Protein AF-S6C4S5-F1 (afdb_monomer_lite)

InterPro domains:
  IPR036280 Multiheme cytochrome superfamily [SSF48695] (4-284)

Foldseek 3Di:
DPPDPDDDPVPRDDDDWLVNVCVPVVQQSVQQCCLQQDADPLCPDPRSPPGLLCLVVVLCPDWLLVFPPPVVVSVLSVVQRCSNTHPQQQQHPPRSDQLSSQAQVSNDSNQDDDLHHPSVVCCPDPLVVCCVVCVVVFDSNDDLLCCVPNRVRPHDHPQNQQQDFPSDGGSNRCQLDQCSSPRDPVSLVCCVPVSNVNSLVRNLVSVVVNDPSVVSVVVVVVVSVVSVVVNVVVVVLVVVQQVCVVVLNAVCSPPFADAGGPPDGDDRPDPSQVVDDGGVVPPPSD

Radius of gyration: 22.04 Å; chains: 1; bounding box: 67×36×60 Å

Organism: NCBI:txid244365

Sequence (286 aa):
RVGKQKIRHDQDLRMPDRTACGTCHVEQFAQAESEKEQTWPQDQWPKGHPSHAVDWKANVENAIWAGMAEREIAQGCDMCHYQQNKCDGCHTRHSFSAAEARQPEACATCHNGVDHNEFENYLLSKHGTVYQTHKNQWNFEAPLKDALTKGGYTAPTCQLCHFEYEGEFSHNLVRKVRWGFNPTPAIADNLDHPWFEERKEAWVGTCNQCHSPRFARTYLETADKGILSGLKVEQEAKQVVQALYDDGLLVGQQSNRPTPPAPAEDAPGGFFQLFWAKGNNPSRVE

Structure (mmCIF, N/CA/C/O backbone):
data_AF-S6C4S5-F1
#
_entry.id   AF-S6C4S5-F1
#
loop_
_atom_site.group_PDB
_atom_site.id
_atom_site.type_symbol
_atom_site.label_atom_id
_atom_site.label_alt_id
_atom_site.label_comp_id
_atom_site.label_asym_id
_atom_site.label_entity_id
_atom_site.label_seq_id
_atom_site.pdbx_PDB_ins_code
_atom_site.Cartn_x
_atom_site.Cartn_y
_atom_site.Cartn_z
_atom_site.occupancy
_atom_site.B_iso_or_equiv
_atom_site.auth_seq_id
_atom_site.auth_comp_id
_atom_site.auth_asym_id
_atom_site.auth_atom_id
_atom_site.pdbx_PDB_model_num
ATOM 1 N N . ARG A 1 1 ? -33.593 3.404 -5.661 1.00 56.12 1 ARG A N 1
ATOM 2 C CA . ARG A 1 1 ? -33.913 4.402 -4.602 1.00 56.12 1 ARG A CA 1
ATOM 3 C C . ARG A 1 1 ? -34.206 3.634 -3.320 1.00 56.12 1 ARG A C 1
ATOM 5 O O . ARG A 1 1 ? -35.026 2.725 -3.384 1.00 56.12 1 ARG A O 1
ATOM 12 N N . VAL A 1 2 ? -33.508 3.935 -2.222 1.00 54.66 2 VAL A N 1
ATOM 13 C CA . VAL A 1 2 ? -33.708 3.267 -0.920 1.00 54.66 2 VAL A CA 1
ATOM 14 C C . VAL A 1 2 ? -35.169 3.459 -0.483 1.00 54.66 2 VAL A C 1
ATOM 16 O O . VAL A 1 2 ? -35.690 4.564 -0.611 1.00 54.66 2 VAL A O 1
ATOM 19 N N . GLY A 1 3 ? -35.852 2.385 -0.069 1.00 65.88 3 GLY A N 1
ATOM 20 C CA . GLY A 1 3 ? -37.250 2.429 0.399 1.00 65.88 3 GLY A CA 1
ATOM 21 C C . GLY A 1 3 ? -38.356 2.175 -0.644 1.00 65.88 3 GLY A C 1
ATOM 22 O O . GLY A 1 3 ? -39.533 2.302 -0.312 1.00 65.88 3 GLY A O 1
ATOM 23 N N . LYS A 1 4 ? -38.038 1.803 -1.896 1.00 74.25 4 LYS A N 1
ATOM 24 C CA . LYS A 1 4 ? -39.065 1.377 -2.875 1.00 74.25 4 LYS A CA 1
ATOM 25 C C . LYS A 1 4 ? -39.667 0.011 -2.491 1.00 74.25 4 LYS A C 1
ATOM 27 O O . LYS A 1 4 ? -38.934 -0.953 -2.324 1.00 74.25 4 LYS A O 1
ATOM 32 N N . GLN A 1 5 ? -41.000 -0.080 -2.459 1.00 76.44 5 GLN A N 1
ATOM 33 C CA . GLN A 1 5 ? -41.762 -1.319 -2.190 1.00 76.44 5 GLN A CA 1
ATOM 34 C C . GLN A 1 5 ? -41.935 -2.229 -3.425 1.00 76.44 5 GLN A C 1
ATOM 36 O O . GLN A 1 5 ? -42.352 -3.377 -3.307 1.00 76.44 5 GLN A O 1
ATOM 41 N N . LYS A 1 6 ? -41.646 -1.715 -4.627 1.00 86.31 6 LYS A N 1
ATOM 42 C CA . LYS A 1 6 ? -41.637 -2.459 -5.895 1.00 86.31 6 LYS A CA 1
ATOM 43 C C . LYS A 1 6 ? -40.470 -1.963 -6.744 1.00 86.31 6 LYS A C 1
ATOM 45 O O . LYS A 1 6 ? -40.239 -0.752 -6.804 1.00 86.31 6 LYS A O 1
ATOM 50 N N . ILE A 1 7 ? -39.762 -2.880 -7.397 1.00 88.06 7 ILE A N 1
ATOM 51 C CA . ILE A 1 7 ? -38.676 -2.566 -8.332 1.00 88.06 7 ILE A CA 1
ATOM 52 C C . ILE A 1 7 ? -38.913 -3.256 -9.672 1.00 88.06 7 ILE A C 1
ATOM 54 O O . ILE A 1 7 ? -39.496 -4.339 -9.730 1.00 88.06 7 ILE A O 1
ATOM 58 N N . ARG A 1 8 ? -38.441 -2.631 -10.746 1.00 90.81 8 ARG A N 1
ATOM 59 C CA . ARG A 1 8 ? -38.287 -3.253 -12.057 1.00 90.81 8 ARG A CA 1
ATOM 60 C C . ARG A 1 8 ? -36.901 -3.866 -12.150 1.00 90.81 8 ARG A C 1
ATOM 62 O O . ARG A 1 8 ? -35.920 -3.140 -12.245 1.00 90.81 8 ARG A O 1
ATOM 69 N N . HIS A 1 9 ? -36.808 -5.188 -12.096 1.00 91.31 9 HIS A N 1
ATOM 70 C CA . HIS A 1 9 ? -35.519 -5.886 -12.052 1.00 91.31 9 HIS A CA 1
ATOM 71 C C . HIS A 1 9 ? -34.627 -5.584 -13.274 1.00 91.31 9 HIS A C 1
ATOM 73 O O . HIS A 1 9 ? -33.408 -5.549 -13.159 1.00 91.31 9 HIS A O 1
ATOM 79 N N . ASP A 1 10 ? -35.234 -5.322 -14.431 1.00 92.50 10 ASP A N 1
ATOM 80 C CA . ASP A 1 10 ? -34.570 -4.973 -15.690 1.00 92.50 10 ASP A CA 1
ATOM 81 C C . ASP A 1 10 ? -34.066 -3.518 -15.756 1.00 92.50 10 ASP A C 1
ATOM 83 O O . ASP A 1 10 ? -33.350 -3.171 -16.690 1.00 92.50 10 ASP A O 1
ATOM 87 N N . GLN A 1 11 ? -34.442 -2.656 -14.800 1.00 91.56 11 GLN A N 1
ATOM 88 C CA . GLN A 1 11 ? -34.152 -1.212 -14.851 1.00 91.56 11 GLN A CA 1
ATOM 89 C C . GLN A 1 11 ? -33.588 -0.625 -13.554 1.00 91.56 11 GLN A C 1
ATOM 91 O O . GLN A 1 11 ? -32.771 0.287 -13.591 1.00 91.56 11 GLN A O 1
ATOM 96 N N . ASP A 1 12 ? -34.071 -1.084 -12.400 1.00 89.69 12 ASP A N 1
ATOM 97 C CA . ASP A 1 12 ? -33.791 -0.477 -11.095 1.00 89.69 12 ASP A CA 1
ATOM 98 C C . ASP A 1 12 ? -32.574 -1.106 -10.387 1.00 89.69 12 ASP A C 1
ATOM 100 O O . ASP A 1 12 ? -32.119 -0.560 -9.374 1.00 89.69 12 ASP A O 1
ATOM 104 N N . LEU A 1 13 ? -32.070 -2.255 -10.860 1.00 90.94 13 LEU A N 1
ATOM 105 C CA . LEU A 1 13 ? -30.909 -2.913 -10.259 1.00 90.94 13 LEU A CA 1
ATOM 106 C C . LEU A 1 13 ? -29.616 -2.153 -10.541 1.00 90.94 13 LEU A C 1
ATOM 108 O O . LEU A 1 13 ? -29.392 -1.633 -11.629 1.00 90.94 13 LEU A O 1
ATOM 112 N N . ARG A 1 14 ? -28.742 -2.133 -9.536 1.00 92.75 14 ARG A N 1
ATOM 113 C CA . ARG A 1 14 ? -27.409 -1.536 -9.604 1.00 92.75 14 ARG A CA 1
ATOM 114 C C . ARG A 1 14 ? -26.457 -2.282 -8.683 1.00 92.75 14 ARG A C 1
ATOM 116 O O . ARG A 1 14 ? -26.891 -2.785 -7.645 1.00 92.75 14 ARG A O 1
ATOM 123 N N . MET A 1 15 ? -25.174 -2.274 -9.022 1.00 95.81 15 MET A N 1
ATOM 124 C CA . MET A 1 15 ? -24.125 -2.629 -8.071 1.00 95.81 15 MET A CA 1
ATOM 125 C C . MET A 1 15 ? -23.900 -1.444 -7.122 1.00 95.81 15 MET A C 1
ATOM 127 O O . MET A 1 15 ? -23.770 -0.318 -7.606 1.00 95.81 15 MET A O 1
ATOM 131 N N . PRO A 1 16 ? -23.923 -1.641 -5.792 1.00 95.38 16 PRO A N 1
ATOM 132 C CA . PRO A 1 16 ? -23.611 -0.571 -4.852 1.00 95.38 16 PRO A CA 1
ATOM 133 C C . PRO A 1 16 ? -22.148 -0.140 -5.000 1.00 95.38 16 PRO A C 1
ATOM 135 O O . PRO A 1 16 ? -21.239 -0.926 -4.743 1.00 95.38 16 PRO A O 1
ATOM 138 N N . ASP A 1 17 ? -21.937 1.106 -5.410 1.00 95.44 17 ASP A N 1
ATOM 139 C CA . ASP A 1 17 ? -20.630 1.756 -5.379 1.00 95.44 17 ASP A CA 1
ATOM 140 C C . ASP A 1 17 ? -20.347 2.355 -3.990 1.00 95.44 17 ASP A C 1
ATOM 142 O O . ASP A 1 17 ? -21.176 2.331 -3.071 1.00 95.44 17 ASP A O 1
ATOM 146 N N . ARG A 1 18 ? -19.153 2.924 -3.831 1.00 94.19 18 ARG A N 1
ATOM 147 C CA . ARG A 1 18 ? -18.723 3.556 -2.581 1.00 94.19 18 ARG A CA 1
ATOM 148 C C . ARG A 1 18 ? -19.649 4.702 -2.140 1.00 94.19 18 ARG A C 1
ATOM 150 O O . ARG A 1 18 ? -19.911 4.862 -0.947 1.00 94.19 18 ARG A O 1
ATOM 157 N N . THR A 1 19 ? -20.195 5.469 -3.085 1.00 94.44 19 THR A N 1
ATOM 158 C CA . THR A 1 19 ? -21.135 6.572 -2.815 1.00 94.44 19 THR A CA 1
ATOM 159 C C . THR A 1 19 ? -22.490 6.064 -2.316 1.00 94.44 19 THR A C 1
ATOM 161 O O . THR A 1 19 ? -23.099 6.670 -1.428 1.00 94.44 19 THR A O 1
ATOM 164 N N . ALA A 1 20 ? -22.965 4.924 -2.822 1.00 96.06 20 ALA A N 1
ATOM 165 C CA . ALA A 1 20 ? -24.175 4.277 -2.333 1.00 96.06 20 ALA A CA 1
ATOM 166 C C . ALA A 1 20 ? -24.037 3.886 -0.854 1.00 96.06 20 ALA A C 1
ATOM 168 O O . ALA A 1 20 ? -24.964 4.130 -0.081 1.00 96.06 20 ALA A O 1
ATOM 169 N N . CYS A 1 21 ? -22.877 3.361 -0.444 1.00 96.62 21 CYS A N 1
ATOM 170 C CA . CYS A 1 21 ? -22.563 3.091 0.963 1.00 96.62 21 CYS A CA 1
ATOM 171 C C . CYS A 1 21 ? -22.485 4.390 1.787 1.00 96.62 21 CYS A C 1
ATOM 173 O O . CYS A 1 21 ? -23.083 4.495 2.862 1.00 96.62 21 CYS A O 1
ATOM 175 N N . GLY A 1 22 ? -21.808 5.410 1.247 1.00 96.81 22 GLY A N 1
ATOM 176 C CA . GLY A 1 22 ? -21.630 6.724 1.874 1.00 96.81 22 GLY A CA 1
ATOM 177 C C . GLY A 1 22 ? -22.919 7.522 2.089 1.00 96.81 22 GLY A C 1
ATOM 178 O O . GLY A 1 22 ? -22.911 8.494 2.834 1.00 96.81 22 GLY A O 1
ATOM 179 N N . THR A 1 23 ? -24.049 7.095 1.512 1.00 96.38 23 THR A N 1
ATOM 180 C CA . THR A 1 23 ? -25.368 7.690 1.797 1.00 96.38 23 THR A CA 1
ATOM 181 C C . THR A 1 23 ? -25.797 7.469 3.255 1.00 96.38 23 THR A C 1
ATOM 183 O O . THR A 1 23 ? -26.531 8.285 3.809 1.00 96.38 23 THR A O 1
ATOM 186 N N . CYS A 1 24 ? -25.342 6.380 3.885 1.00 97.56 24 CYS A N 1
ATOM 187 C CA . CYS A 1 24 ? -25.604 6.083 5.297 1.00 97.56 24 CYS A CA 1
ATOM 188 C C . CYS A 1 24 ? -24.325 6.144 6.141 1.00 97.56 24 CYS A C 1
ATOM 190 O O . CYS A 1 24 ? -24.336 6.701 7.235 1.00 97.56 24 CYS A O 1
ATOM 192 N N . HIS A 1 25 ? -23.212 5.621 5.625 1.00 97.94 25 HIS A N 1
ATOM 193 C CA . HIS A 1 25 ? -21.920 5.573 6.317 1.00 97.94 25 HIS A CA 1
ATOM 194 C C . HIS A 1 25 ? -21.067 6.805 5.990 1.00 97.94 25 HIS A C 1
ATOM 196 O O . HIS A 1 25 ? -19.958 6.689 5.468 1.00 97.94 25 HIS A O 1
ATOM 202 N N . VAL A 1 26 ? -21.619 7.997 6.247 1.00 98.25 26 VAL A N 1
ATOM 203 C CA . VAL A 1 26 ? -21.020 9.287 5.852 1.00 98.25 26 VAL A CA 1
ATOM 204 C C . VAL A 1 26 ? -19.635 9.474 6.470 1.00 98.25 26 VAL A C 1
ATOM 206 O O . VAL A 1 26 ? -18.709 9.898 5.786 1.00 98.25 26 VAL A O 1
ATOM 209 N N . GLU A 1 27 ? -19.483 9.123 7.747 1.00 98.44 27 GLU A N 1
ATOM 210 C CA . GLU A 1 27 ? -18.220 9.259 8.472 1.00 98.44 27 GLU A CA 1
ATOM 211 C C . GLU A 1 27 ? -17.123 8.376 7.863 1.00 98.44 27 GLU A C 1
ATOM 213 O O . GLU A 1 27 ? -16.069 8.880 7.484 1.00 98.44 27 GLU A O 1
ATOM 218 N N . GLN A 1 28 ? -17.378 7.074 7.705 1.00 98.56 28 GLN A N 1
ATOM 219 C CA . GLN A 1 28 ? -16.402 6.130 7.149 1.00 98.56 28 GLN A CA 1
ATOM 220 C C . GLN A 1 28 ? -16.072 6.466 5.691 1.00 98.56 28 GLN A C 1
ATOM 222 O O . GLN A 1 28 ? -14.914 6.393 5.279 1.00 98.56 28 GLN A O 1
ATOM 227 N N . PHE A 1 29 ? -17.077 6.890 4.919 1.00 98.50 29 PHE A N 1
ATOM 228 C CA . PHE A 1 29 ? -16.879 7.355 3.552 1.00 98.50 29 PHE A CA 1
ATOM 229 C C . PHE A 1 29 ? -15.947 8.572 3.504 1.00 98.50 29 PHE A C 1
ATOM 231 O O . PHE A 1 29 ? -14.969 8.536 2.759 1.00 98.50 29 PHE A O 1
ATOM 238 N N . ALA A 1 30 ? -16.201 9.598 4.324 1.00 98.56 30 ALA A N 1
ATOM 239 C CA . ALA A 1 30 ? -15.381 10.807 4.388 1.00 98.56 30 ALA A CA 1
ATOM 240 C C . ALA A 1 30 ? -13.952 10.524 4.878 1.00 98.56 30 ALA A C 1
ATOM 242 O O . ALA A 1 30 ? -12.998 11.053 4.312 1.00 98.56 30 ALA A O 1
ATOM 243 N N . GLN A 1 31 ? -13.792 9.651 5.879 1.00 98.62 31 GLN A N 1
ATOM 244 C CA . GLN A 1 31 ? -12.482 9.209 6.361 1.00 98.62 31 GLN A CA 1
ATOM 245 C C . GLN A 1 31 ? -11.664 8.587 5.227 1.00 98.62 31 GLN A C 1
ATOM 247 O O . GLN A 1 31 ? -10.564 9.057 4.956 1.00 98.62 31 GLN A O 1
ATOM 252 N N . ALA A 1 32 ? -12.202 7.602 4.507 1.00 98.31 32 ALA A N 1
ATOM 253 C CA . ALA A 1 32 ? -11.466 7.004 3.396 1.00 98.31 32 ALA A CA 1
ATOM 254 C C . ALA A 1 32 ? -11.272 7.984 2.221 1.00 98.31 32 ALA A C 1
ATOM 256 O O . ALA A 1 32 ? -10.247 7.948 1.559 1.00 98.31 32 ALA A O 1
ATOM 257 N N . GLU A 1 33 ? -12.205 8.906 1.944 1.00 98.38 33 GLU A N 1
ATOM 258 C CA . GLU A 1 33 ? -12.010 9.906 0.876 1.00 98.38 33 GLU A CA 1
ATOM 259 C C . GLU A 1 33 ? -10.889 10.893 1.212 1.00 98.38 33 GLU A C 1
ATOM 261 O O . GLU A 1 33 ? -10.216 11.376 0.305 1.00 98.38 33 GLU A O 1
ATOM 266 N N . SER A 1 34 ? -10.645 11.152 2.501 1.00 98.62 34 SER A N 1
ATOM 267 C CA . SER A 1 34 ? -9.573 12.048 2.939 1.00 98.62 34 SER A CA 1
ATOM 268 C C . SER A 1 34 ? -8.169 11.545 2.586 1.00 98.62 34 SER A C 1
ATOM 270 O O . SER A 1 34 ? -7.231 12.338 2.586 1.00 98.62 34 SER A O 1
ATOM 272 N N . GLU A 1 35 ? -8.000 10.268 2.217 1.00 98.75 35 GLU A N 1
ATOM 273 C CA . GLU A 1 35 ? -6.717 9.771 1.704 1.00 98.75 35 GLU A CA 1
ATOM 274 C C . GLU A 1 35 ? -6.298 10.483 0.405 1.00 98.75 35 GLU A C 1
ATOM 276 O O . GLU A 1 35 ? -5.105 10.648 0.157 1.00 98.75 35 GLU A O 1
ATOM 281 N N . LYS A 1 36 ? -7.257 11.003 -0.381 1.00 98.44 36 LYS A N 1
ATOM 282 C CA . LYS A 1 36 ? -6.990 11.804 -1.593 1.00 98.44 36 LYS A CA 1
ATOM 283 C C . LYS A 1 36 ? -6.229 13.095 -1.307 1.00 98.44 36 LYS A C 1
ATOM 285 O O . LYS A 1 36 ? -5.597 13.644 -2.207 1.00 98.44 36 LYS A O 1
ATOM 290 N N . GLU A 1 37 ? -6.279 13.578 -0.069 1.00 98.19 37 GLU A N 1
ATOM 291 C CA . GLU A 1 37 ? -5.568 14.781 0.355 1.00 98.19 37 GLU A CA 1
ATOM 292 C C . GLU A 1 37 ? -4.116 14.511 0.752 1.00 98.19 37 GLU A C 1
ATOM 294 O O . GLU A 1 37 ? -3.381 15.459 1.018 1.00 98.19 37 GLU A O 1
ATOM 299 N N . GLN A 1 38 ? -3.665 13.251 0.753 1.00 96.62 38 GLN A N 1
ATOM 300 C CA . GLN A 1 38 ? -2.266 12.953 1.019 1.00 96.62 38 GLN A CA 1
ATOM 301 C C . GLN A 1 38 ? -1.348 13.591 -0.027 1.00 96.62 38 GLN A C 1
ATOM 303 O O . GLN A 1 38 ? -1.530 13.427 -1.234 1.00 96.62 38 GLN A O 1
ATOM 308 N N . THR A 1 39 ? -0.308 14.257 0.457 1.00 97.44 39 THR A N 1
ATOM 309 C CA . THR A 1 39 ? 0.786 14.791 -0.349 1.00 97.44 39 THR A CA 1
ATOM 310 C C . THR A 1 39 ? 2.120 14.318 0.204 1.00 97.44 39 THR A C 1
ATOM 312 O O . THR A 1 39 ? 2.255 14.056 1.403 1.00 97.44 39 THR A O 1
ATOM 315 N N . TRP A 1 40 ? 3.104 14.239 -0.684 1.00 97.62 40 TRP A N 1
ATOM 316 C CA . TRP A 1 40 ? 4.480 13.906 -0.355 1.00 97.62 40 TRP A CA 1
ATOM 317 C C . TRP A 1 40 ? 5.345 15.164 -0.473 1.00 97.62 40 TRP A C 1
ATOM 319 O O . TRP A 1 40 ? 5.152 15.932 -1.413 1.00 97.62 40 TRP A O 1
ATOM 329 N N . PRO A 1 41 ? 6.260 15.425 0.474 1.00 96.94 41 PRO A N 1
ATOM 330 C CA . PRO A 1 41 ? 6.944 16.715 0.565 1.00 96.94 41 PRO A CA 1
ATOM 331 C C . PRO A 1 41 ? 7.919 17.005 -0.591 1.00 96.94 41 PRO A C 1
ATOM 333 O O . PRO A 1 41 ? 8.263 18.165 -0.801 1.00 96.94 41 PRO A O 1
ATOM 336 N N . GLN A 1 42 ? 8.339 15.990 -1.353 1.00 96.44 42 GLN A N 1
ATOM 337 C CA . GLN A 1 42 ? 9.139 16.133 -2.576 1.00 96.44 42 GLN A CA 1
ATOM 338 C C . GLN A 1 42 ? 8.447 15.480 -3.786 1.00 96.44 42 GLN A C 1
ATOM 340 O O . GLN A 1 42 ? 9.121 14.979 -4.682 1.00 96.44 42 GLN A O 1
ATOM 345 N N . ASP A 1 43 ? 7.109 15.429 -3.787 1.00 96.44 43 ASP A N 1
ATOM 346 C CA . ASP A 1 43 ? 6.305 14.833 -4.864 1.00 96.44 43 ASP A CA 1
ATOM 347 C C . ASP A 1 43 ? 6.718 13.389 -5.220 1.00 96.44 43 ASP A C 1
ATOM 349 O O . ASP A 1 43 ? 6.576 12.947 -6.359 1.00 96.44 43 ASP A O 1
ATOM 353 N N . GLN A 1 44 ? 7.211 12.621 -4.235 1.00 96.69 44 GLN A N 1
ATOM 354 C CA . GLN A 1 44 ? 7.657 11.234 -4.444 1.00 96.69 44 GLN A CA 1
ATOM 355 C C . GLN A 1 44 ? 6.547 10.329 -4.982 1.00 96.69 44 GLN A C 1
ATOM 357 O O . GLN A 1 44 ? 6.820 9.364 -5.692 1.00 96.69 44 GLN A O 1
ATOM 362 N N . TRP A 1 45 ? 5.302 10.654 -4.643 1.00 96.88 45 TRP A N 1
ATOM 363 C CA . TRP A 1 45 ? 4.116 10.085 -5.257 1.00 96.88 45 TRP A CA 1
ATOM 364 C C . TRP A 1 45 ? 3.145 11.200 -5.643 1.00 96.88 45 TRP A C 1
ATOM 366 O O . TRP A 1 45 ? 3.075 12.219 -4.943 1.00 96.88 45 TRP A O 1
ATOM 376 N N . PRO A 1 46 ? 2.327 10.995 -6.693 1.00 96.69 46 PRO A N 1
ATOM 377 C CA . PRO A 1 46 ? 1.250 11.916 -7.022 1.00 96.69 46 PRO A CA 1
ATOM 378 C C . PRO A 1 46 ? 0.290 12.103 -5.842 1.00 96.69 46 PRO A C 1
ATOM 380 O O . PRO A 1 46 ? 0.086 11.194 -5.033 1.00 96.69 46 PRO A O 1
ATOM 383 N N . LYS A 1 47 ? -0.370 13.264 -5.772 1.00 97.62 47 LYS A N 1
ATOM 384 C CA . LYS A 1 47 ? -1.374 13.546 -4.736 1.00 97.62 47 LYS A CA 1
ATOM 385 C C . LYS A 1 47 ? -2.387 12.395 -4.608 1.00 97.62 47 LYS A C 1
ATOM 387 O O . LYS A 1 47 ? -2.881 11.864 -5.606 1.00 97.62 47 LYS A O 1
ATOM 392 N N . GLY A 1 48 ? -2.670 12.012 -3.368 1.00 97.44 48 GLY A N 1
ATOM 393 C CA . GLY A 1 48 ? -3.553 10.912 -2.997 1.00 97.44 48 GLY A CA 1
ATOM 394 C C . GLY A 1 48 ? -2.927 9.520 -3.084 1.00 97.44 48 GLY A C 1
ATOM 395 O O . GLY A 1 48 ? -3.570 8.569 -2.653 1.00 97.44 48 GLY A O 1
ATOM 396 N N . HIS A 1 49 ? -1.708 9.367 -3.611 1.00 97.31 49 HIS A N 1
ATOM 397 C CA . HIS A 1 49 ? -1.053 8.067 -3.764 1.00 97.31 49 HIS A CA 1
ATOM 398 C C . HIS A 1 49 ? -0.003 7.801 -2.669 1.00 97.31 49 HIS A C 1
ATOM 400 O O . HIS A 1 49 ? 0.549 8.738 -2.082 1.00 97.31 49 HIS A O 1
ATOM 406 N N . PRO A 1 50 ? 0.317 6.521 -2.413 1.00 97.31 50 PRO A N 1
ATOM 407 C CA . PRO A 1 50 ? -0.567 5.368 -2.611 1.00 97.31 50 PRO A CA 1
ATOM 408 C C . PRO A 1 50 ? -1.735 5.420 -1.606 1.00 97.31 50 PRO A C 1
ATOM 410 O O . PRO A 1 50 ? -1.533 5.807 -0.455 1.00 97.31 50 PRO A O 1
ATOM 413 N N . SER A 1 51 ? -2.953 5.053 -2.022 1.00 98.31 51 SER A N 1
ATOM 414 C CA . SER A 1 51 ? -4.107 4.932 -1.117 1.00 98.31 51 SER A CA 1
ATOM 415 C C . SER A 1 51 ? -5.236 4.086 -1.705 1.00 98.31 51 SER A C 1
ATOM 417 O O . SER A 1 51 ? -5.313 3.914 -2.921 1.00 98.31 51 SER A O 1
ATOM 419 N N . HIS A 1 52 ? -6.154 3.616 -0.854 1.00 98.44 52 HIS A N 1
ATOM 420 C CA . HIS A 1 52 ? -7.365 2.924 -1.305 1.00 98.44 52 HIS A CA 1
ATOM 421 C C . HIS A 1 52 ? -8.339 3.873 -2.009 1.00 98.44 52 HIS A C 1
ATOM 423 O O . HIS A 1 52 ? -9.170 3.443 -2.803 1.00 98.44 52 HIS A O 1
ATOM 429 N N . ALA A 1 53 ? -8.262 5.175 -1.735 1.00 98.31 53 ALA A N 1
ATOM 430 C CA . ALA A 1 53 ? -9.138 6.155 -2.364 1.00 98.31 53 ALA A CA 1
ATOM 431 C C . ALA A 1 53 ? -8.817 6.427 -3.845 1.00 98.31 53 ALA A C 1
ATOM 433 O O . ALA A 1 53 ? -9.646 7.030 -4.537 1.00 98.31 53 ALA A O 1
ATOM 434 N N . VAL A 1 54 ? -7.635 6.015 -4.319 1.00 98.25 54 VAL A N 1
ATOM 435 C CA . VAL A 1 54 ? -7.179 6.182 -5.711 1.00 98.25 54 VAL A CA 1
ATOM 436 C C . VAL A 1 54 ? -6.554 4.909 -6.298 1.00 98.25 54 VAL A C 1
ATOM 438 O O . VAL A 1 54 ? -5.848 4.984 -7.299 1.00 98.25 54 VAL A O 1
ATOM 441 N N . ASP A 1 55 ? -6.792 3.738 -5.702 1.00 98.31 55 ASP A N 1
ATOM 442 C CA . ASP A 1 55 ? -6.173 2.479 -6.139 1.00 98.31 55 ASP A CA 1
ATOM 443 C C . ASP A 1 55 ? -6.586 2.085 -7.566 1.00 98.31 55 ASP A C 1
ATOM 445 O O . ASP A 1 55 ? -5.733 1.721 -8.374 1.00 98.31 55 ASP A O 1
ATOM 449 N N . TRP A 1 56 ? -7.868 2.237 -7.906 1.00 98.38 56 TRP A N 1
ATOM 450 C CA . TRP A 1 56 ? -8.378 1.992 -9.252 1.00 98.38 56 TRP A CA 1
ATOM 451 C C . TRP A 1 56 ? -7.777 2.968 -10.256 1.00 98.38 56 TRP A C 1
ATOM 453 O O . TRP A 1 56 ? -7.381 2.560 -11.344 1.00 98.38 56 TRP A O 1
ATOM 463 N N . LYS A 1 57 ? -7.670 4.251 -9.886 1.00 98.19 57 LYS A N 1
ATOM 464 C CA . LYS A 1 57 ? -7.006 5.269 -10.705 1.00 98.19 57 LYS A CA 1
ATOM 465 C C . LYS A 1 57 ? -5.557 4.867 -10.997 1.00 98.19 57 LYS A C 1
ATOM 467 O O . LYS A 1 57 ? -5.176 4.856 -12.160 1.00 98.19 57 LYS A O 1
ATOM 472 N N . ALA A 1 58 ? -4.798 4.477 -9.973 1.00 97.62 58 ALA A N 1
ATOM 473 C CA . ALA A 1 58 ? -3.416 4.027 -10.129 1.00 97.62 58 ALA A CA 1
ATOM 474 C C . ALA A 1 58 ? -3.296 2.809 -11.063 1.00 97.62 58 ALA A C 1
ATOM 476 O O . ALA A 1 58 ? -2.365 2.735 -11.863 1.00 97.62 58 ALA A O 1
ATOM 477 N N . ASN A 1 59 ? -4.255 1.882 -10.992 1.00 98.12 59 ASN A N 1
ATOM 478 C CA . ASN A 1 59 ? -4.303 0.703 -11.853 1.00 98.12 59 ASN A CA 1
ATOM 479 C C . ASN A 1 59 ? -4.591 1.063 -13.318 1.00 98.12 59 ASN A C 1
ATOM 481 O O . ASN A 1 59 ? -3.824 0.700 -14.204 1.00 98.12 59 ASN A O 1
ATOM 485 N N . VAL A 1 60 ? -5.655 1.826 -13.591 1.00 97.25 60 VAL A N 1
ATOM 486 C CA . VAL A 1 60 ? -6.048 2.126 -14.981 1.00 97.25 60 VAL A CA 1
ATOM 487 C C . VAL A 1 60 ? -5.143 3.148 -15.671 1.00 97.25 60 VAL A C 1
ATOM 489 O O . VAL A 1 60 ? -5.091 3.187 -16.898 1.00 97.25 60 VAL A O 1
ATOM 492 N N . GLU A 1 61 ? -4.428 3.974 -14.900 1.00 97.00 61 GLU A N 1
ATOM 493 C CA . GLU A 1 61 ? -3.397 4.886 -15.414 1.00 97.00 61 GLU A CA 1
ATOM 494 C C . GLU A 1 61 ? -2.052 4.179 -15.655 1.00 97.00 61 GLU A C 1
ATOM 496 O O . GLU A 1 61 ? -1.148 4.765 -16.254 1.00 97.00 61 GLU A O 1
ATOM 501 N N . ASN A 1 62 ? -1.904 2.914 -15.247 1.00 97.25 62 ASN A N 1
ATOM 502 C CA . ASN A 1 62 ? -0.705 2.141 -15.530 1.00 97.25 62 ASN A CA 1
ATOM 503 C C . ASN A 1 62 ? -0.612 1.812 -17.032 1.00 97.25 62 ASN A C 1
ATOM 505 O O . ASN A 1 62 ? -1.504 1.200 -17.625 1.00 97.25 62 ASN A O 1
ATOM 509 N N . ALA A 1 63 ? 0.502 2.199 -17.656 1.00 97.56 63 ALA A N 1
ATOM 510 C CA . ALA A 1 63 ? 0.654 2.124 -19.103 1.00 97.56 63 ALA A CA 1
ATOM 511 C C . ALA A 1 63 ? 0.595 0.691 -19.655 1.00 97.56 63 ALA A C 1
ATOM 513 O O . ALA A 1 63 ? -0.010 0.479 -20.707 1.00 97.56 63 ALA A O 1
ATOM 514 N N . ILE A 1 64 ? 1.173 -0.300 -18.958 1.00 97.81 64 ILE A N 1
ATOM 515 C CA . ILE A 1 64 ? 1.108 -1.684 -19.446 1.00 97.81 64 ILE A CA 1
ATOM 516 C C . ILE A 1 64 ? -0.270 -2.292 -19.225 1.00 97.81 64 ILE A C 1
ATOM 518 O O . ILE A 1 64 ? -0.765 -2.985 -20.110 1.00 97.81 64 ILE A O 1
ATOM 522 N N . TRP A 1 65 ? -0.940 -1.952 -18.120 1.00 98.25 65 TRP A N 1
ATOM 523 C CA . TRP A 1 65 ? -2.335 -2.335 -17.916 1.00 98.25 65 TRP A CA 1
ATOM 524 C C . TRP A 1 65 ? -3.223 -1.803 -19.047 1.00 98.25 65 TRP A C 1
ATOM 526 O O . TRP A 1 65 ? -4.090 -2.523 -19.544 1.00 98.25 65 TRP A O 1
ATOM 536 N N . ALA A 1 66 ? -2.994 -0.568 -19.499 1.00 97.56 66 ALA A N 1
ATOM 537 C CA . ALA A 1 66 ? -3.746 0.033 -20.597 1.00 97.56 66 ALA A CA 1
ATOM 538 C C . ALA A 1 66 ? -3.382 -0.565 -21.970 1.00 97.56 66 ALA A C 1
ATOM 540 O O . ALA A 1 66 ? -4.261 -0.728 -22.815 1.00 97.56 66 ALA A O 1
ATOM 541 N N . GLY A 1 67 ? -2.105 -0.896 -22.193 1.00 96.62 67 GLY A N 1
ATOM 542 C CA . GLY A 1 67 ? -1.596 -1.340 -23.493 1.00 96.62 67 GLY A CA 1
ATOM 543 C C . GLY A 1 67 ? -1.671 -2.846 -23.761 1.00 96.62 67 GLY A C 1
ATOM 544 O O . GLY A 1 67 ? -1.752 -3.253 -24.920 1.00 96.62 67 GLY A O 1
ATOM 545 N N . MET A 1 68 ? -1.639 -3.697 -22.732 1.00 97.12 68 MET A N 1
ATOM 546 C CA . MET A 1 68 ? -1.556 -5.150 -22.922 1.00 97.12 68 MET A CA 1
ATOM 547 C C . MET A 1 68 ? -2.828 -5.752 -23.538 1.00 97.12 68 MET A C 1
ATOM 549 O O . MET A 1 68 ? -3.956 -5.350 -23.224 1.00 97.12 68 MET A O 1
ATOM 553 N N . ALA A 1 69 ? -2.640 -6.751 -24.406 1.00 97.31 69 ALA A N 1
ATOM 554 C CA . ALA A 1 69 ? -3.728 -7.411 -25.127 1.00 97.31 69 ALA A CA 1
ATOM 555 C C . ALA A 1 69 ? -4.455 -8.451 -24.261 1.00 97.31 69 ALA A C 1
ATOM 557 O O . ALA A 1 69 ? -5.645 -8.699 -24.449 1.00 97.31 69 ALA A O 1
ATOM 558 N N . GLU A 1 70 ? -3.750 -9.043 -23.301 1.00 98.00 70 GLU A N 1
ATOM 559 C CA . GLU A 1 70 ? -4.216 -10.105 -22.417 1.00 98.00 70 GLU A CA 1
ATOM 560 C C . GLU A 1 70 ? -5.127 -9.535 -21.318 1.00 98.00 70 GLU A C 1
ATOM 562 O O . GLU A 1 70 ? -4.746 -9.405 -20.153 1.00 98.00 70 GLU A O 1
ATOM 567 N N . ARG A 1 71 ? -6.355 -9.156 -21.692 1.00 98.06 71 ARG A N 1
ATOM 568 C CA . ARG A 1 71 ? -7.284 -8.436 -20.806 1.00 98.06 71 ARG A CA 1
ATOM 569 C C . ARG A 1 71 ? -7.676 -9.223 -19.562 1.00 98.06 71 ARG A C 1
ATOM 571 O O . ARG A 1 71 ? -7.846 -8.617 -18.513 1.00 98.06 71 ARG A O 1
ATOM 578 N N . GLU A 1 72 ? -7.761 -10.546 -19.636 1.00 98.25 72 GLU A N 1
ATOM 579 C CA . GLU A 1 72 ? -8.029 -11.387 -18.466 1.00 98.25 72 GLU A CA 1
ATOM 580 C C . GLU A 1 72 ? -6.861 -11.395 -17.466 1.00 98.25 72 GLU A C 1
ATOM 582 O O . GLU A 1 72 ? -7.095 -11.572 -16.272 1.00 98.25 72 GLU A O 1
ATOM 587 N N . ILE A 1 73 ? -5.623 -11.153 -17.917 1.00 97.69 73 ILE A N 1
ATOM 588 C CA . ILE A 1 73 ? -4.472 -10.950 -17.023 1.00 97.69 73 ILE A CA 1
ATOM 589 C C . 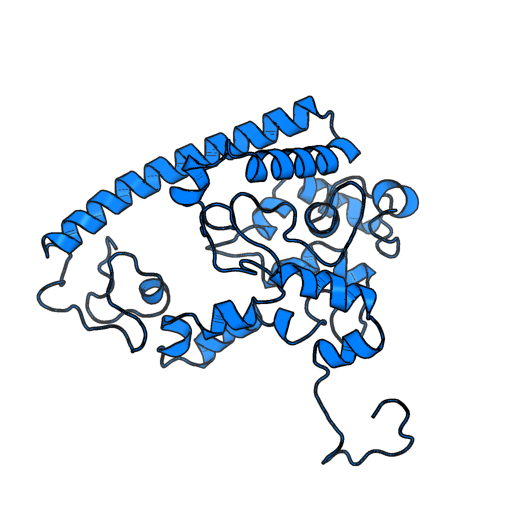ILE A 1 73 ? -4.560 -9.563 -16.382 1.00 97.69 73 ILE A C 1
ATOM 591 O O . ILE A 1 73 ? -4.455 -9.453 -15.163 1.00 97.69 73 ILE A O 1
ATOM 595 N N . ALA A 1 74 ? -4.835 -8.520 -17.175 1.00 98.12 74 ALA A N 1
ATOM 596 C CA . ALA A 1 74 ? -5.036 -7.159 -16.665 1.00 98.12 74 ALA A CA 1
ATOM 597 C C . ALA A 1 74 ? -6.181 -7.087 -15.633 1.00 98.12 74 ALA A C 1
ATOM 599 O O . ALA A 1 74 ? -6.075 -6.402 -14.619 1.00 98.12 74 ALA A O 1
ATOM 600 N N . GLN A 1 75 ? -7.246 -7.867 -15.840 1.00 97.94 75 GLN A N 1
ATOM 601 C CA . GLN A 1 75 ? -8.359 -8.007 -14.900 1.00 97.94 75 GLN A CA 1
ATOM 602 C C . GLN A 1 75 ? -7.925 -8.608 -13.550 1.00 97.94 75 GLN A C 1
ATOM 604 O O . GLN A 1 75 ? -8.596 -8.392 -12.542 1.00 97.94 75 GLN A O 1
ATOM 609 N N . GLY A 1 76 ? -6.808 -9.339 -13.492 1.00 98.06 76 GLY A N 1
ATOM 610 C CA . GLY A 1 76 ? -6.202 -9.759 -12.228 1.00 98.06 76 GLY A CA 1
ATOM 611 C C . GLY A 1 76 ? -5.764 -8.564 -11.375 1.00 98.06 76 GLY A C 1
ATOM 612 O O . GLY A 1 76 ? -6.035 -8.542 -10.177 1.00 98.06 76 GLY A O 1
ATOM 613 N N . CYS A 1 77 ? -5.184 -7.530 -11.992 1.00 98.00 77 CYS A N 1
ATOM 614 C CA . CYS A 1 77 ? -4.813 -6.283 -11.315 1.00 98.00 77 CYS A CA 1
ATOM 615 C C . CYS A 1 77 ? -6.059 -5.543 -10.799 1.00 98.00 77 CYS A C 1
ATOM 617 O O . CYS A 1 77 ? -6.113 -5.115 -9.645 1.00 98.00 77 CYS A O 1
ATOM 619 N N . ASP A 1 78 ? -7.116 -5.492 -11.613 1.00 98.31 78 ASP A N 1
ATOM 620 C CA . ASP A 1 78 ? -8.414 -4.905 -11.251 1.00 98.31 78 ASP A CA 1
ATOM 621 C C . ASP A 1 78 ? -9.018 -5.548 -9.996 1.00 98.31 78 ASP A C 1
ATOM 623 O O . ASP A 1 78 ? -9.708 -4.889 -9.215 1.00 98.31 78 ASP A O 1
ATOM 627 N N . MET A 1 79 ? -8.772 -6.848 -9.803 1.00 98.12 79 MET A N 1
ATOM 628 C CA . MET A 1 79 ? -9.253 -7.603 -8.648 1.00 98.12 79 MET A CA 1
ATOM 629 C C . MET A 1 79 ? -8.497 -7.293 -7.353 1.00 98.12 79 MET A C 1
ATOM 631 O O . MET A 1 79 ? -9.010 -7.633 -6.291 1.00 98.12 79 MET A O 1
ATOM 635 N N . CYS A 1 80 ? -7.353 -6.613 -7.408 1.00 98.31 80 CYS A N 1
ATOM 636 C CA . CYS A 1 80 ? -6.695 -6.053 -6.225 1.00 98.31 80 CYS A CA 1
ATOM 637 C C . CYS A 1 80 ? -7.043 -4.568 -6.030 1.00 98.31 80 CYS A C 1
ATOM 639 O O . CYS A 1 80 ? -7.224 -4.121 -4.898 1.00 98.31 80 CYS A O 1
ATOM 641 N N . HIS A 1 81 ? -7.210 -3.823 -7.126 1.00 98.50 81 HIS A N 1
ATOM 642 C CA . HIS A 1 81 ? -7.302 -2.359 -7.137 1.00 98.50 81 HIS A CA 1
ATOM 643 C C . HIS A 1 81 ? -8.728 -1.803 -7.278 1.00 98.50 81 HIS A C 1
ATOM 645 O O . HIS A 1 81 ? -8.961 -0.886 -8.057 1.00 98.50 81 HIS A O 1
ATOM 651 N N . TYR A 1 82 ? -9.719 -2.337 -6.562 1.00 97.38 82 TYR A N 1
ATOM 652 C CA . TYR A 1 82 ? -11.119 -1.896 -6.698 1.00 97.38 82 TYR A CA 1
ATOM 653 C C . TYR A 1 82 ? -11.664 -1.062 -5.528 1.00 97.38 82 TYR A C 1
ATOM 655 O O . TYR A 1 82 ? -12.853 -0.714 -5.547 1.00 97.38 82 TYR A O 1
ATOM 663 N N . GLN A 1 83 ? -10.879 -0.787 -4.485 1.00 97.94 83 GLN A N 1
ATOM 664 C CA . GLN A 1 83 ? -11.375 -0.204 -3.229 1.00 97.94 83 GLN A CA 1
ATOM 665 C C . GLN A 1 83 ? -11.926 1.214 -3.419 1.00 97.94 83 GLN A C 1
ATOM 667 O O . GLN A 1 83 ? -12.895 1.610 -2.764 1.00 97.94 83 GLN A O 1
ATOM 672 N N . GLN A 1 84 ? -11.399 1.957 -4.392 1.00 98.06 84 GLN A N 1
ATOM 673 C CA . GLN A 1 84 ? -11.933 3.245 -4.823 1.00 98.06 84 GLN A CA 1
ATOM 674 C C . GLN A 1 84 ? -13.399 3.135 -5.276 1.00 98.06 84 GLN A C 1
ATOM 676 O O . GLN A 1 84 ? -14.181 4.068 -5.076 1.00 98.06 84 GLN A O 1
ATOM 681 N N . ASN A 1 85 ? -13.792 1.996 -5.854 1.00 97.69 85 ASN A N 1
ATOM 682 C CA . ASN A 1 85 ? -15.088 1.810 -6.502 1.00 97.69 85 ASN A CA 1
ATOM 683 C C . ASN A 1 85 ? -16.163 1.255 -5.556 1.00 97.69 85 ASN A C 1
ATOM 685 O O . ASN A 1 85 ? -17.340 1.598 -5.696 1.00 97.69 85 ASN A O 1
ATOM 689 N N . LYS A 1 86 ? -15.793 0.401 -4.594 1.00 97.12 86 LYS A N 1
ATOM 690 C CA . LYS A 1 86 ? -16.737 -0.313 -3.714 1.00 97.12 86 LYS A CA 1
ATOM 691 C C . LYS A 1 86 ? -16.143 -0.599 -2.332 1.00 97.12 86 LYS A C 1
ATOM 693 O O . LYS A 1 86 ? -14.940 -0.749 -2.194 1.00 97.12 86 LYS A O 1
ATOM 698 N N . CYS A 1 87 ? -16.996 -0.709 -1.309 1.00 98.12 87 CYS A N 1
ATOM 699 C CA . CYS A 1 87 ? -16.567 -0.871 0.092 1.00 98.12 87 CYS A CA 1
ATOM 700 C C . CYS A 1 87 ? -16.426 -2.326 0.570 1.00 98.12 87 CYS A C 1
ATOM 702 O O . CYS A 1 87 ? -16.094 -2.549 1.725 1.00 98.12 87 CYS A O 1
ATOM 704 N N . ASP A 1 88 ? -16.748 -3.327 -0.243 1.00 98.25 88 ASP A N 1
ATOM 705 C CA . ASP A 1 88 ? -16.859 -4.722 0.207 1.00 98.25 88 ASP A CA 1
ATOM 706 C C . ASP A 1 88 ? -15.548 -5.516 0.078 1.00 98.25 88 ASP A C 1
ATOM 708 O O . ASP A 1 88 ? -15.587 -6.737 -0.060 1.00 98.25 88 ASP A O 1
ATOM 712 N N . GLY A 1 89 ? -14.398 -4.832 0.090 1.00 97.38 89 GLY A N 1
ATOM 713 C CA . GLY A 1 89 ? -13.087 -5.473 -0.002 1.00 97.38 89 GLY A CA 1
ATOM 714 C C . GLY A 1 89 ? -12.589 -6.099 1.295 1.00 97.38 89 GLY A C 1
ATOM 715 O O . GLY A 1 89 ? -11.963 -7.149 1.245 1.00 97.38 89 GLY A O 1
ATOM 716 N N . CYS A 1 90 ? -12.914 -5.496 2.444 1.00 98.56 90 CYS A N 1
ATOM 717 C CA . CYS A 1 90 ? -12.487 -5.997 3.756 1.00 98.56 90 CYS A CA 1
ATOM 718 C C . CYS A 1 90 ? -13.630 -6.665 4.536 1.00 98.56 90 CYS A C 1
ATOM 720 O O . CYS A 1 90 ? -13.431 -7.697 5.163 1.00 98.56 90 CYS A O 1
ATOM 722 N N . HIS A 1 91 ? -14.826 -6.066 4.530 1.00 98.44 91 HIS A N 1
ATOM 723 C CA . HIS A 1 91 ? -16.044 -6.639 5.118 1.00 98.44 91 HIS A CA 1
ATOM 724 C C . HIS A 1 91 ? -16.948 -7.105 3.977 1.00 98.44 91 HIS A C 1
ATOM 726 O O . HIS A 1 91 ? -17.720 -6.323 3.406 1.00 98.44 91 HIS A O 1
ATOM 732 N N . THR A 1 92 ? -16.786 -8.362 3.580 1.00 98.56 92 THR A N 1
ATOM 733 C CA . THR A 1 92 ? -17.294 -8.825 2.291 1.00 98.56 92 THR A CA 1
ATOM 734 C C . THR A 1 92 ? -18.818 -8.889 2.240 1.00 98.56 92 THR A C 1
ATOM 736 O O . THR A 1 92 ? -19.536 -9.000 3.240 1.00 98.56 92 THR A O 1
ATOM 739 N N . ARG A 1 93 ? -19.354 -8.788 1.021 1.00 97.50 93 ARG A N 1
ATOM 740 C CA . ARG A 1 93 ? -20.776 -9.029 0.774 1.00 97.50 93 ARG A CA 1
ATOM 741 C C . ARG A 1 93 ? -21.109 -10.509 1.029 1.00 97.50 93 ARG A C 1
ATOM 743 O O . ARG A 1 93 ? -20.345 -11.396 0.677 1.00 97.50 93 ARG A O 1
ATOM 750 N N . HIS A 1 94 ? -22.277 -10.862 1.547 1.00 97.81 94 HIS A N 1
ATOM 751 C CA . HIS A 1 94 ? -23.389 -9.997 1.957 1.00 97.81 94 HIS A CA 1
ATOM 752 C C . HIS A 1 94 ? -23.503 -9.880 3.488 1.00 97.81 94 HIS A C 1
ATOM 754 O O . HIS A 1 94 ? -24.519 -9.396 3.979 1.00 97.81 94 HIS A O 1
ATOM 760 N N . SER A 1 95 ? -22.495 -10.342 4.236 1.00 97.62 95 SER A N 1
ATOM 761 C CA . SER A 1 95 ? -22.447 -10.257 5.701 1.00 97.62 95 SER A CA 1
ATOM 762 C C . SER A 1 95 ? -22.115 -8.843 6.174 1.00 97.62 95 SER A C 1
ATOM 764 O O . SER A 1 95 ? -22.666 -8.402 7.179 1.00 97.62 95 SER A O 1
ATOM 766 N N . PHE A 1 96 ? -21.223 -8.146 5.456 1.00 98.38 96 PHE A N 1
ATOM 767 C CA . PHE A 1 96 ? -20.685 -6.833 5.824 1.00 98.38 96 PHE A CA 1
ATOM 768 C C . PHE A 1 96 ? -20.183 -6.798 7.279 1.00 98.38 96 PHE A C 1
ATOM 770 O O . PHE A 1 96 ? -20.410 -5.837 8.017 1.00 98.38 96 PHE A O 1
ATOM 777 N N . SER A 1 97 ? -19.517 -7.875 7.710 1.00 98.81 97 SER A N 1
ATOM 778 C CA . SER A 1 97 ? -19.078 -8.036 9.095 1.00 98.81 97 SER A CA 1
ATOM 779 C C . SER A 1 97 ? -17.869 -7.156 9.408 1.00 98.81 97 SER A C 1
ATOM 781 O O . SER A 1 97 ? -16.788 -7.314 8.842 1.00 98.81 97 SER A O 1
ATOM 783 N N . ALA A 1 98 ? -18.016 -6.254 10.378 1.00 98.69 98 ALA A N 1
ATOM 784 C CA . ALA A 1 98 ? -16.885 -5.481 10.882 1.00 98.69 98 ALA A CA 1
ATOM 785 C C . ALA A 1 98 ? -15.852 -6.374 11.596 1.00 98.69 98 ALA A C 1
ATOM 787 O O . ALA A 1 98 ? -14.662 -6.076 11.553 1.00 98.69 98 ALA A O 1
ATOM 788 N N . ALA A 1 99 ? -16.285 -7.471 12.226 1.00 98.75 99 ALA A N 1
ATOM 789 C CA . ALA A 1 99 ? -15.391 -8.440 12.854 1.00 98.75 99 ALA A CA 1
ATOM 790 C C . ALA A 1 99 ? -14.554 -9.219 11.827 1.00 98.75 99 ALA A C 1
ATOM 792 O O . ALA A 1 99 ? -13.384 -9.502 12.076 1.00 98.75 99 ALA A O 1
ATOM 793 N N . GLU A 1 100 ? -15.121 -9.520 10.656 1.00 98.69 100 GLU A N 1
ATOM 794 C CA . GLU A 1 100 ? -14.382 -10.067 9.511 1.00 98.69 100 GLU A CA 1
ATOM 795 C C . GLU A 1 100 ? -13.302 -9.081 9.048 1.00 98.69 100 GLU A C 1
ATOM 797 O O . GLU A 1 100 ? -12.123 -9.423 9.036 1.00 98.69 100 GLU A O 1
ATOM 802 N N . ALA A 1 101 ? -13.673 -7.819 8.806 1.00 98.69 101 ALA A N 1
ATOM 803 C CA . ALA A 1 101 ? -12.736 -6.792 8.346 1.00 98.69 101 ALA A CA 1
ATOM 804 C C . ALA A 1 101 ? -11.617 -6.442 9.336 1.00 98.69 101 ALA A C 1
ATOM 806 O O . ALA A 1 101 ? -10.647 -5.808 8.929 1.00 98.69 101 ALA A O 1
ATOM 807 N N . ARG A 1 102 ? -11.739 -6.799 10.621 1.00 98.75 102 ARG A N 1
ATOM 808 C CA . ARG A 1 102 ? -10.705 -6.578 11.653 1.00 98.75 102 ARG A CA 1
ATOM 809 C C . ARG A 1 102 ? -9.681 -7.710 11.744 1.00 98.75 102 ARG A C 1
ATOM 811 O O . ARG A 1 102 ? -8.726 -7.584 12.514 1.00 98.75 102 ARG A O 1
ATOM 818 N N . GLN A 1 103 ? -9.874 -8.798 11.001 1.00 98.69 103 GLN A N 1
ATOM 819 C CA . GLN A 1 103 ? -8.935 -9.912 10.941 1.00 98.69 103 GLN A CA 1
ATOM 820 C C . GLN A 1 103 ? -7.902 -9.694 9.819 1.00 98.69 103 GLN A C 1
ATOM 822 O O . GLN A 1 103 ? -8.283 -9.276 8.726 1.00 98.69 103 GLN A O 1
ATOM 827 N N . PRO A 1 104 ? -6.602 -9.962 10.051 1.00 98.69 104 PRO A N 1
ATOM 828 C CA . PRO A 1 104 ? -5.538 -9.846 9.048 1.00 98.69 104 PRO A CA 1
ATOM 829 C C . PRO A 1 104 ? -5.841 -10.475 7.678 1.00 98.69 104 PRO A C 1
ATOM 831 O O . PRO A 1 104 ? -5.427 -9.939 6.654 1.00 98.69 104 PRO A O 1
ATOM 834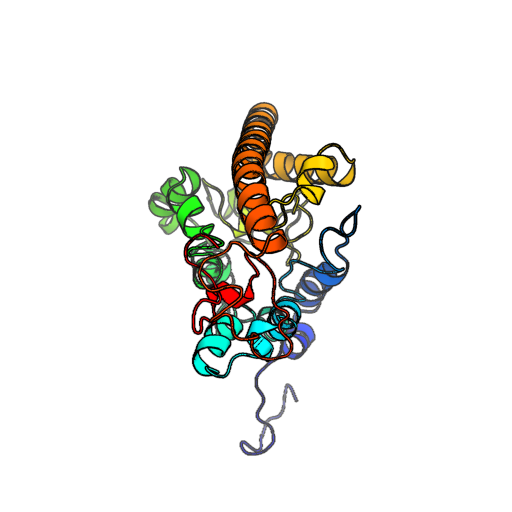 N N . GLU A 1 105 ? -6.594 -11.575 7.635 1.00 98.69 105 GLU A N 1
ATOM 835 C CA . GLU A 1 105 ? -6.975 -12.273 6.402 1.00 98.69 105 GLU A CA 1
ATOM 836 C C . GLU A 1 105 ? -7.795 -11.393 5.446 1.00 98.69 105 GLU A C 1
ATOM 838 O O . GLU A 1 105 ? -7.726 -11.593 4.235 1.00 98.69 105 GLU A O 1
ATOM 843 N N . ALA A 1 106 ? -8.510 -10.381 5.953 1.00 98.75 106 ALA A N 1
ATOM 844 C CA . ALA A 1 106 ? -9.249 -9.429 5.122 1.00 98.75 106 ALA A CA 1
ATOM 845 C C . ALA A 1 106 ? -8.332 -8.587 4.212 1.00 98.75 106 ALA A C 1
ATOM 847 O O . ALA A 1 106 ? -8.773 -8.101 3.176 1.00 98.75 106 ALA A O 1
ATOM 848 N N . CYS A 1 107 ? -7.055 -8.422 4.573 1.00 98.69 107 CYS A N 1
ATOM 849 C CA . CYS A 1 107 ? -6.064 -7.697 3.771 1.00 98.69 107 CYS A CA 1
ATOM 850 C C . CYS A 1 107 ? -5.304 -8.623 2.805 1.00 98.69 107 CYS A C 1
ATOM 852 O O . CYS A 1 107 ? -4.776 -8.172 1.789 1.00 98.69 107 CYS A O 1
ATOM 854 N N . ALA A 1 108 ? -5.260 -9.921 3.115 1.00 98.25 108 ALA A N 1
ATOM 855 C CA . ALA A 1 108 ? -4.332 -10.886 2.533 1.00 98.25 108 ALA A CA 1
ATOM 856 C C . ALA A 1 108 ? -4.514 -11.125 1.035 1.00 98.25 108 ALA A C 1
ATOM 858 O O . ALA A 1 108 ? -3.571 -11.534 0.377 1.00 98.25 108 ALA A O 1
ATOM 859 N N . THR A 1 109 ? -5.707 -10.894 0.482 1.00 98.31 109 THR A N 1
ATOM 860 C CA . THR A 1 109 ? -5.956 -11.135 -0.952 1.00 98.31 109 THR A CA 1
ATOM 861 C C . THR A 1 109 ? -5.239 -10.118 -1.843 1.00 98.31 109 THR A C 1
ATOM 863 O O . THR A 1 109 ? -4.874 -10.456 -2.964 1.00 98.31 109 THR A O 1
ATOM 866 N N . CYS A 1 110 ? -4.994 -8.907 -1.334 1.00 98.44 110 CYS A N 1
ATOM 867 C CA . CYS A 1 110 ? -4.333 -7.834 -2.080 1.00 98.44 110 CYS A CA 1
ATOM 868 C C . CYS A 1 110 ? -2.898 -7.604 -1.585 1.00 98.44 110 CYS A C 1
ATOM 870 O O . CYS A 1 110 ? -1.997 -7.440 -2.391 1.00 98.44 110 CYS A O 1
ATOM 872 N N . HIS A 1 111 ? -2.685 -7.635 -0.267 1.00 98.31 111 HIS A N 1
ATOM 873 C CA . HIS A 1 111 ? -1.387 -7.399 0.375 1.00 98.31 111 HIS A CA 1
ATOM 874 C C . HIS A 1 111 ? -0.602 -8.702 0.565 1.00 98.31 111 HIS A C 1
ATOM 876 O O . HIS A 1 111 ? -0.469 -9.202 1.684 1.00 98.31 111 HIS A O 1
ATOM 882 N N . ASN A 1 112 ? -0.163 -9.296 -0.541 1.00 97.31 112 ASN A N 1
ATOM 883 C CA . ASN A 1 112 ? 0.612 -10.539 -0.586 1.00 97.31 112 ASN A CA 1
ATOM 884 C C . ASN A 1 112 ? 1.541 -10.572 -1.806 1.00 97.31 112 ASN A C 1
ATOM 886 O O . ASN A 1 112 ? 1.477 -9.698 -2.665 1.00 97.31 112 ASN A O 1
ATOM 890 N N . GLY A 1 113 ? 2.317 -11.643 -1.952 1.00 96.88 113 GLY A N 1
ATOM 891 C CA . GLY A 1 113 ? 2.934 -11.960 -3.235 1.00 96.88 113 GLY A CA 1
ATOM 892 C C . GLY A 1 113 ? 4.285 -11.289 -3.459 1.00 96.88 113 GLY A C 1
ATOM 893 O O . GLY A 1 113 ? 4.979 -10.908 -2.525 1.00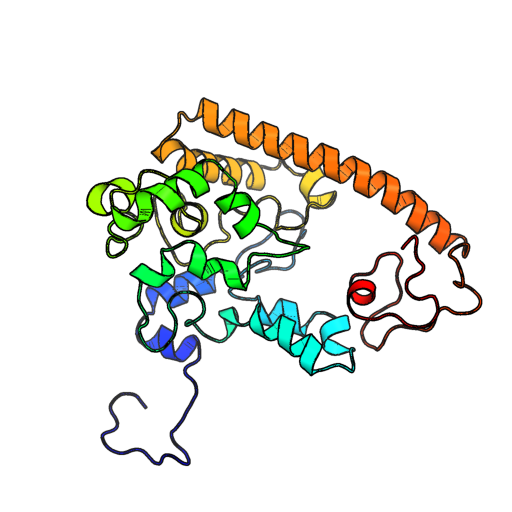 96.88 113 GLY A O 1
ATOM 894 N N . VAL A 1 114 ? 4.737 -11.272 -4.711 1.00 96.81 114 VAL A N 1
ATOM 895 C CA . VAL A 1 114 ? 6.165 -11.105 -5.032 1.00 96.81 114 VAL A CA 1
ATOM 896 C C . VAL A 1 114 ? 6.692 -9.688 -4.822 1.00 96.81 114 VAL A C 1
ATOM 898 O O . VAL A 1 114 ? 7.859 -9.522 -4.474 1.00 96.81 114 VAL A O 1
ATOM 901 N N . ASP A 1 115 ? 5.856 -8.685 -5.044 1.00 94.12 115 ASP A N 1
ATOM 902 C CA . ASP A 1 115 ? 6.210 -7.279 -4.937 1.00 94.12 115 ASP A CA 1
ATOM 903 C C . ASP A 1 115 ? 5.887 -6.737 -3.542 1.00 94.12 115 ASP A C 1
ATOM 905 O O . ASP A 1 115 ? 6.726 -6.045 -2.975 1.00 94.12 115 ASP A O 1
ATOM 909 N N . HIS A 1 116 ? 4.752 -7.123 -2.951 1.00 96.25 116 HIS A N 1
ATOM 910 C CA . HIS A 1 116 ? 4.301 -6.704 -1.617 1.00 96.25 116 HIS A CA 1
ATOM 911 C C . HIS A 1 116 ? 3.882 -7.882 -0.717 1.00 96.25 116 HIS A C 1
ATOM 913 O O . HIS A 1 116 ? 2.707 -8.100 -0.425 1.00 96.25 116 HIS A O 1
ATOM 919 N N . ASN A 1 117 ? 4.845 -8.647 -0.203 1.00 97.25 117 ASN A N 1
ATOM 920 C CA . ASN A 1 117 ? 4.584 -9.786 0.690 1.00 97.25 117 ASN A CA 1
ATOM 921 C C . ASN A 1 117 ? 4.225 -9.388 2.142 1.00 97.25 117 ASN A C 1
ATOM 923 O O . ASN A 1 117 ? 4.750 -9.970 3.101 1.00 97.25 117 ASN A O 1
ATOM 927 N N . GLU A 1 118 ? 3.389 -8.364 2.363 1.00 97.44 118 GLU A N 1
ATOM 928 C CA . GLU A 1 118 ? 3.115 -7.880 3.724 1.00 97.44 118 GLU A CA 1
ATOM 929 C C . GLU A 1 118 ? 2.397 -8.914 4.589 1.00 97.44 118 GLU A C 1
ATOM 931 O O . GLU A 1 118 ? 2.739 -9.058 5.768 1.00 97.44 118 GLU A O 1
ATOM 936 N N . PHE A 1 119 ? 1.424 -9.644 4.038 1.00 98.50 119 PHE A N 1
ATOM 937 C CA . PHE A 1 119 ? 0.702 -10.661 4.796 1.00 98.50 119 PHE A CA 1
ATOM 938 C C . PHE A 1 119 ? 1.618 -11.812 5.216 1.00 98.50 119 PHE A C 1
ATOM 940 O O . PHE A 1 119 ? 1.578 -12.238 6.373 1.00 98.50 119 PHE A O 1
ATOM 947 N N . GLU A 1 120 ? 2.497 -12.274 4.328 1.00 98.62 120 GLU A N 1
ATOM 948 C CA . GLU A 1 120 ? 3.481 -13.312 4.620 1.00 98.62 120 GLU A CA 1
ATOM 949 C C . GLU A 1 120 ? 4.472 -12.843 5.692 1.00 98.62 120 GLU A C 1
ATOM 951 O O . GLU A 1 120 ? 4.688 -13.554 6.678 1.00 98.62 120 GLU A O 1
ATOM 956 N N . ASN A 1 121 ? 5.025 -11.630 5.562 1.00 98.31 121 ASN A N 1
ATOM 957 C CA . ASN A 1 121 ? 5.912 -11.052 6.577 1.00 98.31 121 ASN A CA 1
ATOM 958 C C . ASN A 1 121 ? 5.209 -10.914 7.932 1.00 98.31 121 ASN A C 1
ATOM 960 O O . ASN A 1 121 ? 5.782 -11.265 8.969 1.00 98.31 121 ASN A O 1
ATOM 964 N N . TYR A 1 122 ? 3.963 -10.432 7.945 1.00 98.75 122 TYR A N 1
ATOM 965 C CA . TYR A 1 122 ? 3.173 -10.320 9.165 1.00 98.75 122 TYR A CA 1
ATOM 966 C C . TYR A 1 122 ? 2.966 -11.689 9.809 1.00 98.75 122 TYR A C 1
ATOM 968 O O . TYR A 1 122 ? 3.307 -11.852 10.983 1.00 98.75 122 TYR A O 1
ATOM 976 N N . LEU A 1 123 ? 2.457 -12.675 9.064 1.00 98.31 123 LEU A N 1
ATOM 977 C CA . LEU A 1 123 ? 2.159 -14.005 9.593 1.00 98.31 123 LEU A CA 1
ATOM 978 C C . LEU A 1 123 ? 3.404 -14.719 10.126 1.00 98.31 123 LEU A C 1
ATOM 980 O O . LEU A 1 123 ? 3.322 -15.373 11.167 1.00 98.31 123 LEU A O 1
ATOM 984 N N . LEU A 1 124 ? 4.551 -14.571 9.455 1.00 98.38 124 LEU A N 1
ATOM 985 C CA . LEU A 1 124 ? 5.823 -15.170 9.874 1.00 98.38 124 LEU A CA 1
ATOM 986 C C . LEU A 1 124 ? 6.503 -14.410 11.025 1.00 98.38 124 LEU A C 1
ATOM 988 O O . LEU A 1 124 ? 7.397 -14.948 11.684 1.00 98.38 124 LEU A O 1
ATOM 992 N N . SER A 1 125 ? 6.077 -13.179 11.313 1.00 98.81 125 SER A N 1
ATOM 993 C CA . SER A 1 125 ? 6.560 -12.421 12.466 1.00 98.81 125 SER A CA 1
ATOM 994 C C . SER A 1 125 ? 6.052 -12.998 13.795 1.00 98.81 125 SER A C 1
ATOM 996 O O . SER A 1 125 ? 5.111 -13.796 13.864 1.00 98.81 125 SER A O 1
ATOM 998 N N . LYS A 1 126 ? 6.626 -12.532 14.911 1.00 98.69 126 LYS A N 1
ATOM 999 C CA . LYS A 1 126 ? 6.097 -12.864 16.243 1.00 98.69 126 LYS A CA 1
ATOM 1000 C C . LYS A 1 126 ? 4.711 -12.279 16.503 1.00 98.69 126 LYS A C 1
ATOM 1002 O O . LYS A 1 126 ? 3.934 -12.927 17.197 1.00 98.69 126 LYS A O 1
ATOM 1007 N N . HIS A 1 127 ? 4.369 -11.135 15.909 1.00 98.81 127 HIS A N 1
ATOM 1008 C CA . HIS A 1 127 ? 3.008 -10.601 15.985 1.00 98.81 127 HIS A CA 1
ATOM 1009 C C . HIS A 1 127 ? 2.008 -11.553 15.319 1.00 98.81 127 HIS A C 1
ATOM 1011 O O . HIS A 1 127 ? 1.032 -11.954 15.952 1.00 98.81 127 HIS A O 1
ATOM 1017 N N . GLY A 1 128 ? 2.300 -11.992 14.091 1.00 98.69 128 GLY A N 1
ATOM 1018 C CA . GLY A 1 128 ? 1.465 -12.947 13.364 1.00 98.69 128 GLY A CA 1
ATOM 1019 C C . GLY A 1 128 ? 1.428 -14.332 14.003 1.00 98.69 128 GLY A C 1
ATOM 1020 O O . GLY A 1 128 ? 0.389 -14.985 13.978 1.00 98.69 128 GLY A O 1
ATOM 1021 N N . THR A 1 129 ? 2.518 -14.769 14.640 1.00 98.75 129 THR A N 1
ATOM 1022 C CA . THR A 1 129 ? 2.537 -16.021 15.415 1.00 98.75 129 THR A CA 1
ATOM 1023 C C . THR A 1 129 ? 1.529 -15.961 16.567 1.00 98.75 129 THR A C 1
ATOM 1025 O O . THR A 1 129 ? 0.706 -16.861 16.696 1.00 98.75 129 THR A O 1
ATOM 1028 N N . VAL A 1 130 ? 1.556 -14.896 17.381 1.00 98.75 130 VAL A N 1
ATOM 1029 C CA . VAL A 1 130 ? 0.619 -14.728 18.509 1.00 98.75 130 VAL A CA 1
ATOM 1030 C C . VAL A 1 130 ? -0.818 -14.593 18.007 1.00 98.75 130 VAL A C 1
ATOM 1032 O O . VAL A 1 130 ? -1.721 -15.204 18.574 1.00 98.75 130 VAL A O 1
ATOM 1035 N N . TYR A 1 131 ? -1.037 -13.854 16.917 1.00 98.69 131 TYR A N 1
ATOM 1036 C CA . TYR A 1 131 ? -2.343 -13.791 16.267 1.00 98.69 131 TYR A CA 1
ATOM 1037 C C . TYR A 1 131 ? -2.852 -15.195 15.900 1.00 98.69 131 TYR A C 1
ATOM 1039 O O . TYR A 1 131 ? -3.926 -15.595 16.342 1.00 98.69 131 TYR A O 1
ATOM 1047 N N . GLN A 1 132 ? -2.062 -15.988 15.172 1.00 98.50 132 GLN A N 1
ATOM 1048 C CA . GLN A 1 132 ? -2.464 -17.331 14.743 1.00 98.50 132 GLN A CA 1
ATOM 1049 C C . GLN A 1 132 ? -2.775 -18.265 15.920 1.00 98.50 132 GLN A C 1
ATOM 1051 O O . GLN A 1 132 ? -3.714 -19.057 15.836 1.00 98.50 132 GLN A O 1
ATOM 1056 N N . THR A 1 133 ? -2.027 -18.174 17.023 1.00 98.44 133 THR A N 1
ATOM 1057 C CA . THR A 1 133 ? -2.210 -19.071 18.174 1.00 98.44 133 THR A CA 1
ATOM 1058 C C . THR A 1 133 ? -3.309 -18.625 19.138 1.00 98.44 133 THR A C 1
ATOM 1060 O O . THR A 1 133 ? -3.869 -19.472 19.834 1.00 98.44 133 THR A O 1
ATOM 1063 N N . HIS A 1 134 ? -3.641 -17.330 19.189 1.00 97.94 134 HIS A N 1
ATOM 1064 C CA . HIS A 1 134 ? -4.575 -16.780 20.179 1.00 97.94 134 HIS A CA 1
ATOM 1065 C C . HIS A 1 134 ? -5.858 -16.181 19.598 1.00 97.94 134 HIS A C 1
ATOM 1067 O O . HIS A 1 134 ? -6.780 -15.942 20.375 1.00 97.94 134 HIS A O 1
ATOM 1073 N N . LYS A 1 135 ? -5.989 -15.992 18.274 1.00 97.56 135 LYS A N 1
ATOM 1074 C CA . LYS A 1 135 ? -7.145 -15.294 17.674 1.00 97.56 135 LYS A CA 1
ATOM 1075 C C . LYS A 1 135 ? -8.513 -15.839 18.085 1.00 97.56 135 LYS A C 1
ATOM 1077 O O . LYS A 1 135 ? -9.443 -15.066 18.256 1.00 97.56 135 LYS A O 1
ATOM 1082 N N . ASN A 1 136 ? -8.640 -17.145 18.327 1.00 97.94 136 ASN A N 1
ATOM 1083 C CA . ASN A 1 136 ? -9.905 -17.759 18.758 1.00 97.94 136 ASN A CA 1
ATOM 1084 C C . ASN A 1 136 ? -10.353 -17.329 20.170 1.00 97.94 136 ASN A C 1
ATOM 1086 O O . ASN A 1 136 ? -11.479 -17.610 20.567 1.00 97.94 136 ASN A O 1
ATOM 1090 N N . GLN A 1 137 ? -9.469 -16.695 20.943 1.00 97.94 137 GLN A N 1
ATOM 1091 C CA . GLN A 1 137 ? -9.746 -16.152 22.275 1.00 97.94 137 GLN A CA 1
ATOM 1092 C C . GLN A 1 137 ? -10.082 -14.654 22.222 1.00 97.94 137 GLN A C 1
ATOM 1094 O O . GLN A 1 137 ? -10.473 -14.082 23.237 1.00 97.94 137 GLN A O 1
ATOM 1099 N N . TRP A 1 138 ? -9.897 -14.009 21.068 1.00 98.56 138 TRP A N 1
ATOM 1100 C CA . TRP A 1 138 ? -10.121 -12.580 20.893 1.00 98.56 138 TRP A CA 1
ATOM 1101 C C . TRP A 1 138 ? -11.558 -12.302 20.454 1.00 98.56 138 TRP A C 1
ATOM 1103 O O . TRP A 1 138 ? -12.181 -13.076 19.728 1.00 98.56 138 TRP A O 1
ATOM 1113 N N . ASN A 1 139 ? -12.079 -11.153 20.871 1.00 98.62 139 ASN A N 1
ATOM 1114 C CA . ASN A 1 139 ? -13.384 -10.656 20.469 1.00 98.62 139 ASN A CA 1
ATOM 1115 C C . ASN A 1 139 ? -13.238 -9.620 19.344 1.00 98.62 139 ASN A C 1
ATOM 1117 O O . ASN A 1 139 ? -13.073 -8.427 19.602 1.00 98.62 139 ASN A O 1
ATOM 1121 N N . PHE A 1 140 ? -13.348 -10.075 18.094 1.00 98.62 140 PHE A N 1
ATOM 1122 C CA . PHE A 1 140 ? -13.291 -9.205 16.913 1.00 98.62 140 PHE A CA 1
ATOM 1123 C C . PHE A 1 140 ? -14.527 -8.308 16.742 1.00 98.62 140 PHE A C 1
ATOM 1125 O O . PHE A 1 140 ? -14.485 -7.390 15.926 1.00 98.62 140 PHE A O 1
ATOM 1132 N N . GLU A 1 141 ? -15.612 -8.502 17.505 1.00 98.56 141 GLU A N 1
ATOM 1133 C CA . GLU A 1 141 ? -16.768 -7.590 17.474 1.00 98.56 141 GLU A CA 1
ATOM 1134 C C . GLU A 1 141 ? -16.469 -6.254 18.164 1.00 98.56 141 GLU A C 1
ATOM 1136 O O . GLU A 1 141 ? -17.069 -5.227 17.823 1.00 98.56 141 GLU A O 1
ATOM 1141 N N . ALA A 1 142 ? -15.498 -6.229 19.084 1.00 98.44 142 ALA A N 1
ATOM 1142 C CA . ALA A 1 142 ? -15.044 -4.996 19.709 1.00 98.44 142 ALA A CA 1
ATOM 1143 C C . ALA A 1 142 ? -14.475 -4.021 18.650 1.00 98.44 142 ALA A C 1
ATOM 1145 O O . ALA A 1 142 ? -13.701 -4.429 17.778 1.00 98.44 142 ALA A O 1
ATOM 1146 N N . PRO A 1 143 ? -14.826 -2.721 18.700 1.00 98.19 143 PRO A N 1
ATOM 1147 C CA . PRO A 1 143 ? -14.187 -1.707 17.863 1.00 98.19 143 PRO A CA 1
ATOM 1148 C C . PRO A 1 143 ? -12.668 -1.669 18.082 1.00 98.19 143 PRO A C 1
ATOM 1150 O O . PRO A 1 143 ? -12.210 -1.925 19.192 1.00 98.19 143 PRO A O 1
ATOM 1153 N N . LEU A 1 144 ? -11.893 -1.271 17.065 1.00 98.44 144 LEU A N 1
ATOM 1154 C CA . LEU A 1 144 ? -10.420 -1.267 17.135 1.00 98.44 144 LEU A CA 1
ATOM 1155 C C . LEU A 1 144 ? -9.860 -0.468 18.325 1.00 98.44 144 LEU A C 1
ATOM 1157 O O . LEU A 1 144 ? -8.922 -0.926 18.968 1.00 98.44 144 LEU A O 1
ATOM 1161 N N . LYS A 1 145 ? -10.494 0.656 18.689 1.00 97.94 145 LYS A N 1
ATOM 1162 C CA . LYS A 1 145 ? -10.125 1.449 19.878 1.00 97.94 145 LYS A CA 1
ATOM 1163 C C . LYS A 1 145 ? -10.180 0.671 21.199 1.00 97.94 145 LYS A C 1
ATOM 1165 O O . LYS A 1 145 ? -9.483 1.008 22.146 1.00 97.94 145 LYS A O 1
ATOM 1170 N N . ASP A 1 146 ? -11.007 -0.371 21.252 1.00 98.31 146 ASP A N 1
ATOM 1171 C CA . ASP A 1 146 ? -11.199 -1.236 22.413 1.00 98.31 146 ASP A CA 1
ATOM 1172 C C . ASP A 1 146 ? -10.550 -2.622 22.198 1.00 98.31 146 ASP A C 1
ATOM 1174 O O . ASP A 1 146 ? -10.775 -3.532 22.996 1.00 98.31 146 ASP A O 1
ATOM 1178 N N . ALA A 1 147 ? -9.758 -2.823 21.135 1.00 97.88 147 ALA A N 1
ATOM 1179 C CA . ALA A 1 147 ? -9.231 -4.138 20.756 1.00 97.88 147 ALA A CA 1
ATOM 1180 C C . ALA A 1 147 ? -8.335 -4.755 21.840 1.00 97.88 147 ALA A C 1
ATOM 1182 O O . ALA A 1 147 ? -8.476 -5.931 22.166 1.00 97.88 147 ALA A O 1
ATOM 1183 N N . LEU A 1 148 ? -7.455 -3.961 22.454 1.00 97.56 148 LEU A N 1
ATOM 1184 C CA . LEU A 1 148 ? -6.558 -4.440 23.513 1.00 97.56 148 LEU A CA 1
ATOM 1185 C C . LEU A 1 148 ? -7.282 -4.664 24.851 1.00 97.56 148 LEU A C 1
ATOM 1187 O O . LEU A 1 148 ? -6.843 -5.470 25.663 1.00 97.56 148 LEU A O 1
ATOM 1191 N N . THR A 1 149 ? -8.397 -3.966 25.093 1.00 97.25 149 THR A N 1
ATOM 1192 C C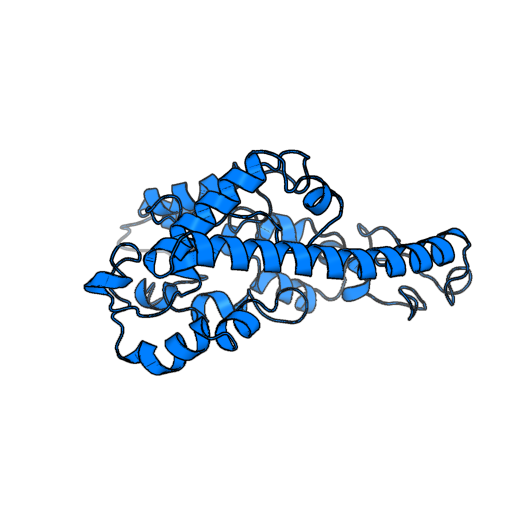A . THR A 1 149 ? -9.119 -4.010 26.374 1.00 97.25 149 THR A CA 1
ATOM 1193 C C . THR A 1 149 ? -10.310 -4.964 26.326 1.00 97.25 149 THR A C 1
ATOM 1195 O O . THR A 1 149 ? -10.311 -5.992 26.995 1.00 97.25 149 THR A O 1
ATOM 1198 N N . LYS A 1 150 ? -11.329 -4.655 25.519 1.00 98.12 150 LYS A N 1
ATOM 1199 C CA . LYS A 1 150 ? -12.548 -5.469 25.370 1.00 98.12 150 LYS A CA 1
ATOM 1200 C C . LYS A 1 150 ? -12.406 -6.548 24.302 1.00 98.12 150 LYS A C 1
ATOM 1202 O O . LYS A 1 150 ? -13.103 -7.557 24.367 1.00 98.12 150 LYS A O 1
ATOM 1207 N N . GLY A 1 151 ? -11.543 -6.320 23.314 1.00 98.25 151 GLY A N 1
ATOM 1208 C CA . GLY A 1 151 ? -11.210 -7.307 22.290 1.00 98.25 151 GLY A CA 1
ATOM 1209 C C . GLY A 1 151 ? -10.275 -8.403 22.804 1.00 98.25 151 GLY A C 1
ATOM 1210 O O . GLY A 1 151 ? -10.266 -9.497 22.249 1.00 98.25 151 GLY A O 1
ATOM 1211 N N . GLY A 1 152 ? -9.513 -8.140 23.873 1.00 98.25 152 GLY A N 1
ATOM 1212 C CA . GLY A 1 152 ? -8.549 -9.086 24.439 1.00 98.25 152 GLY A CA 1
ATOM 1213 C C . GLY A 1 152 ? -7.348 -9.367 23.532 1.00 98.25 152 GLY A C 1
ATOM 1214 O O . GLY A 1 152 ? -6.725 -10.419 23.665 1.00 98.25 152 GLY A O 1
ATOM 1215 N N . TYR A 1 153 ? -7.036 -8.467 22.594 1.00 98.44 153 TYR A N 1
ATOM 1216 C CA . TYR A 1 153 ? -5.931 -8.656 21.659 1.00 98.44 153 TYR A CA 1
ATOM 1217 C C . TYR A 1 153 ? -4.609 -8.575 22.419 1.00 98.44 153 TYR A C 1
ATOM 1219 O O . TYR A 1 153 ? -4.357 -7.627 23.159 1.00 98.44 153 TYR A O 1
ATOM 1227 N N . THR A 1 154 ? -3.745 -9.561 22.204 1.00 97.94 154 THR A N 1
ATOM 1228 C CA . THR A 1 154 ? -2.419 -9.645 22.838 1.00 97.94 154 THR A CA 1
ATOM 1229 C C . THR A 1 154 ? -1.269 -9.476 21.845 1.00 97.94 154 THR A C 1
ATOM 1231 O O . THR A 1 154 ? -0.102 -9.528 22.226 1.00 97.94 154 THR A O 1
ATOM 1234 N N . ALA A 1 155 ? -1.589 -9.251 20.571 1.00 98.50 155 ALA A N 1
ATOM 1235 C CA . ALA A 1 155 ? -0.661 -8.867 19.516 1.00 98.50 155 ALA A CA 1
ATOM 1236 C C . ALA A 1 155 ? -1.369 -7.950 18.507 1.00 98.50 155 ALA A C 1
ATOM 1238 O O . ALA A 1 155 ? -2.601 -7.973 18.418 1.00 98.50 155 ALA A O 1
ATOM 1239 N N . PRO A 1 156 ? -0.619 -7.138 17.743 1.00 98.62 156 PRO A N 1
ATOM 1240 C CA . PRO A 1 156 ? -1.223 -6.271 16.746 1.00 98.62 156 PRO A CA 1
ATOM 1241 C C . PRO A 1 156 ? -1.740 -7.055 15.535 1.00 98.62 156 PRO A C 1
ATOM 1243 O O . PRO A 1 156 ? -1.230 -8.125 15.189 1.00 98.62 156 PRO A O 1
ATOM 1246 N N . THR A 1 157 ? -2.728 -6.475 14.856 1.00 98.81 157 THR A N 1
ATOM 1247 C CA . THR A 1 157 ? -3.204 -6.879 13.524 1.00 98.81 157 THR A CA 1
ATOM 1248 C C . THR A 1 157 ? -2.888 -5.789 12.499 1.00 98.81 157 THR A C 1
ATOM 1250 O O . THR A 1 157 ? -2.537 -4.667 12.876 1.00 98.81 157 THR A O 1
ATOM 1253 N N . CYS A 1 158 ? -3.052 -6.094 11.207 1.00 98.75 158 CYS A N 1
ATOM 1254 C CA . CYS A 1 158 ? -2.939 -5.118 10.117 1.00 98.75 158 CYS A CA 1
ATOM 1255 C C . CYS A 1 158 ? -3.766 -3.858 10.425 1.00 98.75 158 CYS A C 1
ATOM 1257 O O . CYS A 1 158 ? -3.278 -2.734 10.368 1.00 98.75 158 CYS A O 1
ATOM 1259 N N . GLN A 1 159 ? -5.007 -4.062 10.852 1.00 98.69 159 GLN A N 1
ATOM 1260 C CA . GLN A 1 159 ? -5.974 -3.015 11.138 1.00 98.69 159 GLN A CA 1
ATOM 1261 C C . GLN A 1 159 ? -5.597 -2.212 12.380 1.00 98.69 159 GLN A C 1
ATOM 1263 O O . GLN A 1 159 ? -5.649 -0.987 12.335 1.00 98.69 159 GLN A O 1
ATOM 1268 N N . LEU A 1 160 ? -5.173 -2.874 13.467 1.00 98.50 160 LEU A N 1
ATOM 1269 C CA . LEU A 1 160 ? -4.752 -2.168 14.681 1.00 98.50 160 LEU A CA 1
ATOM 1270 C C . LEU A 1 160 ? -3.580 -1.221 14.392 1.00 98.50 160 LEU A C 1
ATOM 1272 O O . LEU A 1 160 ? -3.548 -0.108 14.903 1.00 98.50 160 LEU A O 1
ATOM 1276 N N . CYS A 1 161 ? -2.644 -1.653 13.546 1.00 98.75 161 CYS A N 1
ATOM 1277 C CA . CYS A 1 161 ? -1.493 -0.848 13.168 1.00 98.75 161 CYS A CA 1
ATOM 1278 C C . CYS A 1 161 ? -1.841 0.261 12.172 1.00 98.75 161 CYS A C 1
ATOM 1280 O O . CYS A 1 161 ? -1.437 1.397 12.383 1.00 98.75 161 CYS A O 1
ATOM 1282 N N . HIS A 1 162 ? -2.550 -0.039 11.084 1.00 98.75 162 HIS A N 1
ATOM 1283 C CA . HIS A 1 162 ? -2.677 0.895 9.959 1.00 98.75 162 HIS A CA 1
ATOM 1284 C C . HIS A 1 162 ? -3.891 1.829 10.038 1.00 98.75 162 HIS A C 1
ATOM 1286 O O . HIS A 1 162 ? -3.845 2.902 9.449 1.00 98.75 162 HIS A O 1
ATOM 1292 N N . PHE A 1 163 ? -4.952 1.479 10.773 1.00 98.75 163 PHE A N 1
ATOM 1293 C CA . PHE A 1 163 ? -6.117 2.368 10.940 1.00 98.75 163 PHE A CA 1
ATOM 1294 C C . PHE A 1 163 ? -5.892 3.413 12.040 1.00 98.75 163 PHE A C 1
ATOM 1296 O O . PHE A 1 163 ? -6.590 4.430 12.086 1.00 98.75 163 PHE A O 1
ATOM 1303 N N . GLU A 1 164 ? -4.949 3.142 12.941 1.00 98.69 164 GLU A N 1
ATOM 1304 C CA . GLU A 1 164 ? -4.613 3.997 14.071 1.00 98.69 164 GLU A CA 1
ATOM 1305 C C . GLU A 1 164 ? -3.774 5.206 13.640 1.00 98.69 164 GLU A C 1
ATOM 1307 O O . GLU A 1 164 ? -2.845 5.085 12.841 1.00 98.69 164 GLU A O 1
ATOM 1312 N N . TYR A 1 165 ? -4.075 6.370 14.203 1.00 98.56 165 TYR A N 1
ATOM 1313 C CA . TYR A 1 165 ? -3.257 7.573 14.135 1.00 98.56 165 TYR A CA 1
ATOM 1314 C C . TYR A 1 165 ? -3.535 8.427 15.370 1.00 98.56 165 TYR A C 1
ATOM 1316 O O . TYR A 1 165 ? -4.681 8.827 15.583 1.00 98.56 165 TYR A O 1
ATOM 1324 N N . GLU A 1 166 ? -2.500 8.708 16.161 1.00 97.19 166 GLU A N 1
ATOM 1325 C CA . GLU A 1 166 ? -2.583 9.541 17.371 1.00 97.19 166 GLU A CA 1
ATOM 1326 C C . GLU A 1 166 ? -3.659 9.078 18.375 1.00 97.19 166 GLU A C 1
ATOM 1328 O O . GLU A 1 166 ? -4.344 9.879 19.006 1.00 97.19 166 GLU A O 1
ATOM 1333 N N . GLY A 1 167 ? -3.812 7.762 18.536 1.00 96.31 167 GLY A N 1
ATOM 1334 C CA . GLY A 1 167 ? -4.780 7.132 19.436 1.00 96.31 167 GLY A CA 1
ATOM 1335 C C . GLY A 1 167 ? -6.182 6.952 18.848 1.00 96.31 167 GLY A C 1
ATOM 1336 O O . GLY A 1 167 ? -6.998 6.244 19.440 1.00 96.31 167 GLY A O 1
ATOM 1337 N N . GLU A 1 168 ? -6.458 7.523 17.675 1.00 97.94 168 GLU A N 1
ATOM 1338 C CA . GLU A 1 168 ? -7.754 7.436 17.001 1.00 97.94 168 GLU A CA 1
ATOM 1339 C C . GLU A 1 168 ? -7.729 6.462 15.822 1.00 97.94 168 GLU A C 1
ATOM 1341 O O . GLU A 1 168 ? -6.716 6.291 15.145 1.00 97.94 168 GLU A O 1
ATOM 1346 N N . PHE A 1 169 ? -8.874 5.844 15.529 1.00 98.56 169 PHE A N 1
ATOM 1347 C CA . PHE A 1 169 ? -9.009 4.843 14.468 1.00 98.56 169 PHE A CA 1
ATOM 1348 C C . PHE A 1 169 ? -9.956 5.331 13.378 1.00 98.56 169 PHE A C 1
ATOM 1350 O O . PHE A 1 169 ? -11.081 5.735 13.667 1.00 98.56 169 PHE A O 1
ATOM 1357 N N . SER A 1 170 ? -9.531 5.261 12.117 1.00 98.62 170 SER A N 1
ATOM 1358 C CA . SER A 1 170 ? -10.349 5.711 10.986 1.00 98.62 170 SER A CA 1
ATOM 1359 C C . SER A 1 170 ? -10.112 4.880 9.726 1.00 98.62 170 SER A C 1
ATOM 1361 O O . SER A 1 170 ? -9.151 4.121 9.654 1.00 98.62 170 SER A O 1
ATOM 1363 N N . HIS A 1 171 ? -10.956 5.073 8.709 1.00 98.69 171 HIS A N 1
ATOM 1364 C CA . HIS A 1 171 ? -10.747 4.505 7.371 1.00 98.69 171 HIS A CA 1
ATOM 1365 C C . HIS A 1 171 ? -9.712 5.275 6.525 1.00 98.69 171 HIS A C 1
ATOM 1367 O O . HIS A 1 171 ? -9.652 5.060 5.321 1.00 98.69 171 HIS A O 1
ATOM 1373 N N . ASN A 1 172 ? -8.913 6.166 7.124 1.00 98.62 172 ASN A N 1
ATOM 1374 C CA . ASN A 1 172 ? -7.721 6.735 6.494 1.00 98.62 172 ASN A CA 1
ATOM 1375 C C . ASN A 1 172 ? -6.468 6.020 7.020 1.00 98.62 172 ASN A C 1
ATOM 1377 O O . ASN A 1 172 ? -6.056 6.247 8.167 1.00 98.62 172 ASN A O 1
ATOM 1381 N N . LEU A 1 173 ? -5.862 5.197 6.162 1.00 97.25 173 LEU A N 1
ATOM 1382 C CA . LEU A 1 173 ? -4.722 4.338 6.485 1.00 97.25 173 LEU A CA 1
ATOM 1383 C C . LEU A 1 173 ? -3.371 4.964 6.114 1.00 97.25 173 LEU A C 1
ATOM 1385 O O . LEU A 1 173 ? -2.313 4.419 6.437 1.00 97.25 173 LEU A O 1
ATOM 1389 N N . VAL A 1 174 ? -3.376 6.106 5.425 1.00 98.00 174 VAL A N 1
ATOM 1390 C CA . VAL A 1 174 ? -2.160 6.635 4.797 1.00 98.00 174 VAL A CA 1
ATOM 1391 C C . VAL A 1 174 ? -1.404 7.628 5.668 1.00 98.00 174 VAL A C 1
ATOM 1393 O O . VAL A 1 174 ? -0.239 7.898 5.406 1.00 98.00 174 VAL A O 1
ATOM 1396 N N . ARG A 1 175 ? -1.996 8.114 6.764 1.00 98.19 175 ARG A N 1
ATOM 1397 C CA . ARG A 1 175 ? -1.421 9.167 7.630 1.00 98.19 175 ARG A CA 1
ATOM 1398 C C . ARG A 1 175 ? -0.070 8.835 8.274 1.00 98.19 175 ARG A C 1
ATOM 1400 O O . ARG A 1 175 ? 0.611 9.751 8.712 1.00 98.19 175 ARG A O 1
ATOM 1407 N N . LYS A 1 176 ? 0.345 7.564 8.302 1.00 98.38 176 LYS A N 1
ATOM 1408 C CA . LYS A 1 176 ? 1.655 7.138 8.836 1.00 98.38 176 LYS A CA 1
ATOM 1409 C C . LYS A 1 176 ? 2.617 6.597 7.777 1.00 98.38 176 LYS A C 1
ATOM 1411 O O . LYS A 1 176 ? 3.704 6.134 8.120 1.00 98.38 176 LYS A O 1
ATOM 1416 N N . VAL A 1 177 ? 2.252 6.605 6.492 1.00 97.38 177 VAL A N 1
ATOM 1417 C CA . VAL A 1 177 ? 3.138 6.080 5.442 1.00 97.38 177 VAL A CA 1
ATOM 1418 C C . VAL A 1 177 ? 4.433 6.892 5.361 1.00 97.38 177 VAL A C 1
ATOM 1420 O O . VAL A 1 177 ? 4.386 8.117 5.355 1.00 97.38 177 VAL A O 1
ATOM 1423 N N . ARG A 1 178 ? 5.579 6.206 5.309 1.00 97.62 178 ARG A N 1
ATOM 1424 C CA . ARG A 1 178 ? 6.914 6.807 5.120 1.00 97.62 178 ARG A CA 1
ATOM 1425 C C . ARG A 1 178 ? 7.594 6.229 3.886 1.00 97.62 178 ARG A C 1
ATOM 1427 O O . ARG A 1 178 ? 7.995 6.961 3.005 1.00 97.62 178 ARG A O 1
ATOM 1434 N N . TRP A 1 179 ? 7.649 4.906 3.779 1.00 97.50 179 TRP A N 1
ATOM 1435 C CA . TRP A 1 179 ? 8.357 4.241 2.680 1.00 97.50 179 TRP A CA 1
ATOM 1436 C C . TRP A 1 179 ? 7.529 4.032 1.408 1.00 97.50 179 TRP A C 1
ATOM 1438 O O . TRP A 1 179 ? 8.094 3.706 0.375 1.00 97.50 179 TRP A O 1
ATOM 1448 N N . GLY A 1 180 ? 6.209 4.239 1.462 1.00 92.25 180 GLY A N 1
ATOM 1449 C CA . GLY A 1 180 ? 5.361 4.254 0.263 1.00 92.25 180 GLY A CA 1
ATOM 1450 C C . GLY A 1 180 ? 5.365 2.944 -0.522 1.00 92.25 180 GLY A C 1
ATOM 1451 O O . GLY A 1 180 ? 5.246 2.992 -1.740 1.00 92.25 180 GLY A O 1
ATOM 1452 N N . PHE A 1 181 ? 5.517 1.808 0.165 1.00 85.38 181 PHE A N 1
ATOM 1453 C CA . PHE A 1 181 ? 5.685 0.469 -0.405 1.00 85.38 181 PHE A CA 1
ATOM 1454 C C . PHE A 1 181 ? 7.009 0.258 -1.170 1.00 85.38 181 PHE A C 1
ATOM 1456 O O . PHE A 1 181 ? 7.767 -0.632 -0.798 1.00 85.38 181 PHE A O 1
ATOM 1463 N N . ASN A 1 182 ? 7.325 1.097 -2.157 1.00 88.38 182 ASN A N 1
ATOM 1464 C CA . ASN A 1 182 ? 8.544 1.001 -2.960 1.00 88.38 182 ASN A CA 1
ATOM 1465 C C . ASN A 1 182 ? 9.627 1.981 -2.460 1.00 88.38 182 ASN A C 1
ATOM 1467 O O . ASN A 1 182 ? 9.481 3.191 -2.670 1.00 88.38 182 ASN A O 1
ATOM 1471 N N . PRO A 1 183 ? 10.718 1.511 -1.823 1.00 93.56 183 PRO A N 1
ATOM 1472 C CA . PRO A 1 183 ? 11.823 2.377 -1.436 1.00 93.56 183 PRO A CA 1
ATOM 1473 C C . PRO A 1 183 ? 12.486 2.994 -2.669 1.00 93.56 183 PRO A C 1
ATOM 1475 O O . PRO A 1 183 ? 12.905 2.290 -3.581 1.00 93.56 183 PRO A O 1
ATOM 1478 N N . THR A 1 184 ? 12.627 4.317 -2.684 1.00 95.94 184 THR A N 1
ATOM 1479 C CA . THR A 1 184 ? 13.328 5.042 -3.752 1.00 95.94 184 THR A CA 1
ATOM 1480 C C . THR A 1 184 ? 14.391 5.964 -3.160 1.00 95.94 184 THR A C 1
ATOM 1482 O O . THR A 1 184 ? 14.257 6.363 -1.997 1.00 95.94 184 THR A O 1
ATOM 1485 N N . PRO A 1 185 ? 15.413 6.373 -3.939 1.00 97.06 185 PRO A N 1
ATOM 1486 C CA . PRO A 1 185 ? 16.379 7.376 -3.488 1.00 97.06 185 PRO A CA 1
ATOM 1487 C C . PRO A 1 185 ? 15.703 8.674 -3.024 1.00 97.06 185 PRO A C 1
ATOM 1489 O O . PRO A 1 185 ? 15.999 9.173 -1.948 1.00 97.06 185 PRO A O 1
ATOM 1492 N N . ALA A 1 186 ? 14.682 9.145 -3.750 1.00 96.56 186 ALA A N 1
ATOM 1493 C CA . ALA A 1 186 ? 13.937 10.354 -3.388 1.00 96.56 186 ALA A CA 1
ATOM 1494 C C . ALA A 1 186 ? 13.240 10.267 -2.014 1.00 96.56 186 ALA A C 1
ATOM 1496 O O . ALA A 1 186 ? 13.053 11.286 -1.349 1.00 96.56 186 ALA A O 1
ATOM 1497 N N . ILE A 1 187 ? 12.842 9.071 -1.571 1.00 97.62 187 ILE A N 1
ATOM 1498 C CA . ILE A 1 187 ? 12.325 8.853 -0.212 1.00 97.62 187 ILE A CA 1
ATOM 1499 C C . ILE A 1 187 ? 13.485 8.741 0.784 1.00 97.62 187 ILE A C 1
ATOM 1501 O O . ILE A 1 187 ? 13.484 9.417 1.811 1.00 97.62 187 ILE A O 1
ATOM 1505 N N . ALA A 1 188 ? 14.473 7.900 0.475 1.00 97.56 188 ALA A N 1
ATOM 1506 C CA . ALA A 1 188 ? 15.616 7.611 1.336 1.00 97.56 188 ALA A CA 1
ATOM 1507 C C . ALA A 1 188 ? 16.420 8.864 1.717 1.00 97.56 188 ALA A C 1
ATOM 1509 O O . ALA A 1 188 ? 16.804 9.016 2.876 1.00 97.56 188 ALA A O 1
ATOM 1510 N N . ASP A 1 189 ? 16.615 9.774 0.765 1.00 97.31 189 ASP A N 1
ATOM 1511 C CA . ASP A 1 189 ? 17.396 11.001 0.934 1.00 97.31 189 ASP A CA 1
ATOM 1512 C C . ASP A 1 189 ? 16.678 12.065 1.783 1.00 97.31 189 ASP A C 1
ATOM 1514 O O . ASP A 1 189 ? 17.286 13.070 2.136 1.00 97.31 189 ASP A O 1
ATOM 1518 N N . ASN A 1 190 ? 15.396 11.860 2.114 1.00 97.00 190 ASN A N 1
ATOM 1519 C CA . ASN A 1 190 ? 14.559 12.836 2.820 1.00 97.00 190 ASN A CA 1
ATOM 1520 C C . ASN A 1 190 ? 13.985 12.305 4.144 1.00 97.00 190 ASN A C 1
ATOM 1522 O O . ASN A 1 190 ? 13.069 12.911 4.699 1.00 97.00 190 ASN A O 1
ATOM 1526 N N . LEU A 1 191 ? 14.480 11.182 4.678 1.00 96.81 191 LEU A N 1
ATOM 1527 C CA . LEU A 1 191 ? 13.927 10.586 5.906 1.00 96.81 191 LEU A CA 1
ATOM 1528 C C . LEU A 1 191 ? 14.027 11.487 7.146 1.00 96.81 191 LEU A C 1
ATOM 1530 O O . LEU A 1 191 ? 13.259 11.288 8.084 1.00 96.81 191 LEU A O 1
ATOM 1534 N N . ASP A 1 192 ? 14.955 12.442 7.154 1.00 96.81 192 ASP A N 1
ATOM 1535 C CA . ASP A 1 192 ? 15.156 13.437 8.211 1.00 96.81 192 ASP A CA 1
ATOM 1536 C C . ASP A 1 192 ? 14.232 14.660 8.082 1.00 96.81 192 ASP A C 1
ATOM 1538 O O . ASP A 1 192 ? 14.137 15.473 9.007 1.00 96.81 192 ASP A O 1
ATOM 1542 N N . HIS A 1 193 ? 13.515 14.799 6.963 1.00 98.25 193 HIS A N 1
ATOM 1543 C CA . HIS A 1 193 ? 12.548 15.871 6.777 1.00 98.25 193 HIS A CA 1
ATOM 1544 C C . HIS A 1 193 ? 11.414 15.751 7.821 1.00 98.25 193 HIS A C 1
ATOM 1546 O O . HIS A 1 193 ? 10.900 14.648 8.039 1.00 98.25 193 HIS A O 1
ATOM 1552 N N . PRO A 1 194 ? 10.940 16.866 8.428 1.00 98.44 194 PRO A N 1
ATOM 1553 C CA . PRO A 1 194 ? 9.986 16.835 9.545 1.00 98.44 194 PRO A CA 1
ATOM 1554 C C . PRO A 1 194 ? 8.735 15.980 9.308 1.00 98.44 194 PRO A C 1
ATOM 1556 O O . PRO A 1 194 ? 8.277 15.298 10.215 1.00 98.44 194 PRO A O 1
ATOM 1559 N N . TRP A 1 195 ? 8.225 15.957 8.073 1.00 98.31 195 TRP A N 1
ATOM 1560 C CA . TRP A 1 195 ? 7.085 15.121 7.671 1.00 98.31 195 TRP A CA 1
ATOM 1561 C C . TRP A 1 195 ? 7.319 13.614 7.892 1.00 98.31 195 TRP A C 1
ATOM 1563 O O . TRP A 1 195 ? 6.410 12.902 8.314 1.00 98.31 195 TRP A O 1
ATOM 1573 N N . PHE A 1 196 ? 8.529 13.107 7.628 1.00 98.31 196 PHE A N 1
ATOM 1574 C CA . PHE A 1 196 ? 8.855 11.692 7.834 1.00 98.31 196 PHE A CA 1
ATOM 1575 C C . PHE A 1 196 ? 9.078 11.372 9.310 1.00 98.31 196 PHE A C 1
ATOM 1577 O O . PHE A 1 196 ? 8.681 10.292 9.757 1.00 98.31 196 PHE A O 1
ATOM 1584 N N . GLU A 1 197 ? 9.686 12.292 10.059 1.00 98.31 197 GLU A N 1
ATOM 1585 C CA . GLU A 1 197 ? 9.908 12.136 11.497 1.00 98.31 197 GLU A CA 1
ATOM 1586 C C . GLU A 1 197 ? 8.590 12.198 12.280 1.00 98.31 197 GLU A C 1
ATOM 1588 O O . GLU A 1 197 ? 8.336 11.318 13.095 1.00 98.31 197 GLU A O 1
ATOM 1593 N N . GLU A 1 198 ? 7.679 13.123 11.964 1.00 98.31 198 GLU A N 1
ATOM 1594 C CA . GLU A 1 198 ? 6.334 13.176 12.564 1.00 98.31 198 GLU A CA 1
ATOM 1595 C C . GLU A 1 198 ? 5.583 11.849 12.381 1.00 98.31 198 GLU A C 1
ATOM 1597 O O . GLU A 1 198 ? 5.023 11.280 13.319 1.00 98.31 198 GLU A O 1
ATOM 1602 N N . ARG A 1 199 ? 5.647 11.273 11.180 1.00 98.56 199 ARG A N 1
ATOM 1603 C CA . ARG A 1 199 ? 5.012 9.981 10.887 1.00 98.56 199 ARG A CA 1
ATOM 1604 C C . ARG A 1 199 ? 5.703 8.809 11.572 1.00 98.56 199 ARG A C 1
ATOM 1606 O O . ARG A 1 199 ? 5.050 7.823 11.916 1.00 98.56 199 ARG A O 1
ATOM 1613 N N . LYS A 1 200 ? 7.015 8.897 11.793 1.00 98.50 200 LYS A N 1
ATOM 1614 C CA . LYS A 1 200 ? 7.758 7.924 12.602 1.00 98.50 200 LYS A CA 1
ATOM 1615 C C . LYS A 1 200 ? 7.314 8.000 14.058 1.00 98.50 200 LYS A C 1
ATOM 1617 O O . LYS A 1 200 ? 7.106 6.956 14.669 1.00 98.50 200 LYS A O 1
ATOM 1622 N N . GLU A 1 201 ? 7.101 9.200 14.590 1.00 98.56 201 GLU A N 1
ATOM 1623 C CA . GLU A 1 201 ? 6.539 9.389 15.929 1.00 98.56 201 GLU A CA 1
ATOM 1624 C C . GLU A 1 201 ? 5.127 8.828 16.053 1.00 98.56 201 GLU A C 1
ATOM 1626 O O . GLU A 1 201 ? 4.830 8.141 17.031 1.00 98.56 201 GLU A O 1
ATOM 1631 N N . ALA A 1 202 ? 4.282 9.020 15.038 1.00 98.69 202 ALA A N 1
ATOM 1632 C CA . ALA A 1 202 ? 2.959 8.409 15.006 1.00 98.69 202 ALA A CA 1
ATOM 1633 C C . ALA A 1 202 ? 3.044 6.870 15.079 1.00 98.69 202 ALA A C 1
ATOM 1635 O O . ALA A 1 202 ? 2.306 6.248 15.842 1.00 98.69 202 ALA A O 1
ATOM 1636 N N . TRP A 1 203 ? 3.994 6.246 14.366 1.00 98.81 203 TRP A N 1
ATOM 1637 C CA . TRP A 1 203 ? 4.265 4.807 14.500 1.00 98.81 203 TRP A CA 1
ATOM 1638 C C . TRP A 1 203 ? 4.750 4.415 15.895 1.00 98.81 203 TRP A C 1
ATOM 1640 O O . TRP A 1 203 ? 4.287 3.414 16.442 1.00 98.81 203 TRP A O 1
ATOM 1650 N N . VAL A 1 204 ? 5.655 5.194 16.493 1.00 98.75 204 VAL A N 1
ATOM 1651 C CA . VAL A 1 204 ? 6.110 4.967 17.874 1.00 98.75 204 VAL A CA 1
ATOM 1652 C C . VAL A 1 204 ? 4.925 5.015 18.840 1.00 98.75 204 VAL A C 1
ATOM 1654 O O . VAL A 1 204 ? 4.850 4.165 19.728 1.00 98.75 204 VAL A O 1
ATOM 1657 N N . GLY A 1 205 ? 3.977 5.935 18.641 1.00 98.44 205 GLY A N 1
ATOM 1658 C CA . GLY A 1 205 ? 2.722 6.010 19.391 1.00 98.44 205 GLY A CA 1
ATOM 1659 C C . GLY A 1 205 ? 1.907 4.717 19.315 1.00 98.44 205 GLY A C 1
ATOM 1660 O O . GLY A 1 205 ? 1.500 4.185 20.349 1.00 98.44 205 GLY A O 1
ATOM 1661 N N . THR A 1 206 ? 1.759 4.142 18.119 1.00 98.69 206 THR A N 1
ATOM 1662 C CA . THR A 1 206 ? 1.108 2.837 17.920 1.00 98.69 206 THR A CA 1
ATOM 1663 C C . THR A 1 206 ? 1.830 1.720 18.668 1.00 98.69 206 THR A C 1
ATOM 1665 O O . THR A 1 206 ? 1.213 0.944 19.396 1.00 98.69 206 THR A O 1
ATOM 1668 N N . CYS A 1 207 ? 3.156 1.639 18.524 1.00 98.62 207 CYS A N 1
ATOM 1669 C CA . CYS A 1 207 ? 3.963 0.614 19.182 1.00 98.62 207 CYS A CA 1
ATOM 1670 C C . CYS A 1 207 ? 3.913 0.737 20.712 1.00 98.62 207 CYS A C 1
ATOM 1672 O O . CYS A 1 207 ? 3.990 -0.273 21.417 1.00 98.62 207 CYS A O 1
ATOM 1674 N N . ASN A 1 208 ? 3.766 1.965 21.220 1.00 97.81 208 ASN A N 1
ATOM 1675 C CA . ASN A 1 208 ? 3.730 2.274 22.645 1.00 97.81 208 ASN A CA 1
ATOM 1676 C C . ASN A 1 208 ? 2.468 1.770 23.364 1.00 97.81 208 ASN A C 1
ATOM 1678 O O . ASN A 1 208 ? 2.399 1.802 24.589 1.00 97.81 208 ASN A O 1
ATOM 1682 N N . GLN A 1 209 ? 1.491 1.237 22.630 1.00 97.06 209 GLN A N 1
ATOM 1683 C CA . GLN A 1 209 ? 0.368 0.522 23.237 1.00 97.06 209 GLN A CA 1
ATOM 1684 C C . GLN A 1 209 ? 0.810 -0.790 23.918 1.00 97.06 209 GLN A C 1
ATOM 1686 O O . GLN A 1 209 ? 0.118 -1.270 24.813 1.00 97.06 209 GLN A O 1
ATOM 1691 N N . CYS A 1 210 ? 1.971 -1.346 23.534 1.00 98.12 210 CYS A N 1
ATOM 1692 C CA . CYS A 1 210 ? 2.501 -2.606 24.077 1.00 98.12 210 CYS A CA 1
ATOM 1693 C C . CYS A 1 210 ? 3.991 -2.551 24.463 1.00 98.12 210 CYS A C 1
ATOM 1695 O O . CYS A 1 210 ? 4.417 -3.235 25.395 1.00 98.12 210 CYS A O 1
ATOM 1697 N N . HIS A 1 211 ? 4.807 -1.781 23.742 1.00 98.50 211 HIS A N 1
ATOM 1698 C CA . HIS A 1 211 ? 6.260 -1.725 23.919 1.00 98.50 211 HIS A CA 1
ATOM 1699 C C . HIS A 1 211 ? 6.706 -0.383 24.487 1.00 98.50 211 HIS A C 1
ATOM 1701 O O . HIS A 1 211 ? 6.032 0.620 24.321 1.00 98.50 211 HIS A O 1
ATOM 1707 N N . SER A 1 212 ? 7.887 -0.317 25.105 1.00 98.62 212 SER A N 1
ATOM 1708 C CA . SER A 1 212 ? 8.430 0.993 25.481 1.00 98.62 212 SER A CA 1
ATOM 1709 C C . SER A 1 212 ? 8.755 1.831 24.230 1.00 98.62 212 SER A C 1
ATOM 1711 O O . SER A 1 212 ? 9.196 1.267 23.220 1.00 98.62 212 SER A O 1
ATOM 1713 N N . PRO A 1 213 ? 8.659 3.174 24.290 1.00 98.38 213 PRO A N 1
ATOM 1714 C CA . PRO A 1 213 ? 8.981 4.034 23.149 1.00 98.38 213 PRO A CA 1
ATOM 1715 C C . PRO A 1 213 ? 10.413 3.835 22.642 1.00 98.38 213 PRO A C 1
ATOM 1717 O O . PRO A 1 213 ? 10.674 3.881 21.443 1.00 98.38 213 PRO A O 1
ATOM 1720 N N . ARG A 1 214 ? 11.353 3.556 23.556 1.00 98.62 214 ARG A N 1
ATOM 1721 C CA . ARG A 1 214 ? 12.748 3.261 23.209 1.00 98.62 214 ARG A CA 1
ATOM 1722 C C . ARG A 1 214 ? 12.859 2.009 22.341 1.00 98.62 214 ARG A C 1
ATOM 1724 O O . ARG A 1 214 ? 13.562 2.043 21.338 1.00 98.62 214 ARG A O 1
ATOM 1731 N N . PHE A 1 215 ? 12.180 0.925 22.719 1.00 98.75 215 PHE A N 1
ATOM 1732 C CA . PHE A 1 215 ? 12.188 -0.312 21.936 1.00 98.75 215 PHE A CA 1
ATOM 1733 C C . PHE A 1 215 ? 11.633 -0.073 20.528 1.00 98.75 215 PHE A C 1
ATOM 1735 O O . PHE A 1 215 ? 12.272 -0.450 19.548 1.00 98.75 215 PHE A O 1
ATOM 1742 N N . ALA A 1 216 ? 10.489 0.612 20.437 1.00 98.62 216 ALA A N 1
ATOM 1743 C CA . ALA A 1 216 ? 9.849 0.933 19.166 1.00 98.62 216 ALA A CA 1
ATOM 1744 C C . ALA A 1 216 ? 10.779 1.733 18.239 1.00 98.62 216 ALA A C 1
ATOM 1746 O O . ALA A 1 216 ? 11.003 1.336 17.098 1.00 98.62 216 ALA A O 1
ATOM 1747 N N . ARG A 1 217 ? 11.392 2.808 18.751 1.00 98.50 217 ARG A N 1
ATOM 1748 C CA . ARG A 1 217 ? 12.343 3.636 17.990 1.00 98.50 217 ARG A CA 1
ATOM 1749 C C . ARG A 1 217 ? 13.540 2.842 17.495 1.00 98.50 217 ARG A C 1
ATOM 1751 O O . ARG A 1 217 ? 13.846 2.904 16.311 1.00 98.50 217 ARG A O 1
ATOM 1758 N N . THR A 1 218 ? 14.181 2.060 18.366 1.00 98.62 218 THR A N 1
ATOM 1759 C CA . THR A 1 218 ? 15.331 1.236 17.968 1.00 98.62 218 THR A CA 1
ATOM 1760 C C . THR A 1 218 ? 14.962 0.256 16.855 1.00 98.62 218 THR A C 1
ATOM 1762 O O . THR A 1 218 ? 15.738 0.077 15.915 1.00 98.62 218 THR A O 1
ATOM 1765 N N . TYR A 1 219 ? 13.784 -0.367 16.928 1.00 98.62 219 TYR A N 1
ATOM 1766 C CA . TYR A 1 219 ? 13.344 -1.307 15.900 1.00 98.62 219 TYR A CA 1
ATOM 1767 C C . TYR A 1 219 ? 13.049 -0.607 14.564 1.00 98.62 219 TYR A C 1
ATOM 1769 O O . TYR A 1 219 ? 13.536 -1.049 13.526 1.00 98.62 219 TYR A O 1
ATOM 1777 N N . LEU A 1 220 ? 12.334 0.523 14.590 1.00 98.50 220 LEU A N 1
ATOM 1778 C CA . LEU A 1 220 ? 12.036 1.320 13.393 1.00 98.50 220 LEU A CA 1
ATOM 1779 C C . LEU A 1 220 ? 13.305 1.893 12.742 1.00 98.50 220 LEU A C 1
ATOM 1781 O O . LEU A 1 220 ? 13.442 1.845 11.526 1.00 98.50 220 LEU A O 1
ATOM 1785 N N . GLU A 1 221 ? 14.274 2.363 13.529 1.00 98.12 221 GLU A N 1
ATOM 1786 C CA . GLU A 1 221 ? 15.577 2.810 13.012 1.00 98.12 221 GLU A CA 1
ATOM 1787 C C . GLU A 1 221 ? 16.379 1.672 12.378 1.00 98.12 221 GLU A C 1
ATOM 1789 O O . GLU A 1 221 ? 17.104 1.878 11.404 1.00 98.12 221 GLU A O 1
ATOM 1794 N N . THR A 1 222 ? 16.273 0.466 12.938 1.00 98.44 222 THR A N 1
ATOM 1795 C CA . THR A 1 222 ? 16.918 -0.722 12.370 1.00 98.44 222 THR A CA 1
ATOM 1796 C C . THR A 1 222 ? 16.277 -1.086 11.033 1.00 98.44 222 THR A C 1
ATOM 1798 O O . THR A 1 222 ? 16.999 -1.378 10.082 1.00 98.44 222 THR A O 1
ATOM 1801 N N . ALA A 1 223 ? 14.945 -1.010 10.938 1.00 97.81 223 ALA A N 1
ATOM 1802 C CA . ALA A 1 223 ? 14.222 -1.209 9.687 1.00 97.81 223 ALA A CA 1
ATOM 1803 C C . ALA A 1 223 ? 14.625 -0.169 8.627 1.00 97.81 223 ALA A C 1
ATOM 1805 O O . ALA A 1 223 ? 15.004 -0.560 7.526 1.00 97.81 223 ALA A O 1
ATOM 1806 N N . ASP A 1 224 ? 14.652 1.124 8.978 1.00 98.31 224 ASP A N 1
ATOM 1807 C CA . ASP A 1 224 ? 15.081 2.200 8.070 1.00 98.31 224 ASP A CA 1
ATOM 1808 C C . ASP A 1 224 ? 16.501 1.931 7.526 1.00 98.31 224 ASP A C 1
ATOM 1810 O O . ASP A 1 224 ? 16.730 1.978 6.319 1.00 98.31 224 ASP A O 1
ATOM 1814 N N . LYS A 1 225 ? 17.457 1.552 8.387 1.00 98.38 225 LYS A N 1
ATOM 1815 C CA . LYS A 1 225 ? 18.832 1.209 7.965 1.00 98.38 225 LYS A CA 1
ATOM 1816 C C . LYS A 1 225 ? 18.905 -0.037 7.080 1.00 98.38 225 LYS A C 1
ATOM 1818 O O . LYS A 1 225 ? 19.730 -0.093 6.165 1.00 98.38 225 LYS A O 1
ATOM 1823 N N . GLY A 1 226 ? 18.074 -1.041 7.357 1.00 98.19 226 GLY A N 1
ATOM 1824 C CA . GLY A 1 226 ? 17.953 -2.240 6.530 1.00 98.19 226 GLY A CA 1
ATOM 1825 C C . GLY A 1 226 ? 17.473 -1.907 5.119 1.00 98.19 226 GLY A C 1
ATOM 1826 O O . GLY A 1 226 ? 18.100 -2.328 4.148 1.00 98.19 226 GLY A O 1
ATOM 1827 N N . ILE A 1 227 ? 16.430 -1.079 5.013 1.00 97.88 227 ILE A N 1
ATOM 1828 C CA . ILE A 1 227 ? 15.887 -0.607 3.733 1.00 97.88 227 ILE A CA 1
ATOM 1829 C C . ILE A 1 227 ? 16.944 0.192 2.965 1.00 97.88 227 ILE A C 1
ATOM 1831 O O . ILE A 1 227 ? 17.198 -0.109 1.803 1.00 97.88 227 ILE A O 1
ATOM 1835 N N . LEU A 1 228 ? 17.632 1.134 3.618 1.00 98.31 228 LEU A N 1
ATOM 1836 C CA . LEU A 1 228 ? 18.726 1.899 3.002 1.00 98.31 228 LEU A CA 1
ATOM 1837 C C . LEU A 1 228 ? 19.847 0.996 2.460 1.00 98.31 228 LEU A C 1
ATOM 1839 O O . LEU A 1 228 ? 20.383 1.244 1.381 1.00 98.31 228 LEU A O 1
ATOM 1843 N N . SER A 1 229 ? 20.192 -0.068 3.189 1.00 98.25 229 SER A N 1
ATOM 1844 C CA . SER A 1 229 ? 21.224 -1.019 2.757 1.00 98.25 229 SER A CA 1
ATOM 1845 C C . SER A 1 229 ? 20.777 -1.824 1.534 1.00 98.25 229 SER A C 1
ATOM 1847 O O . SER A 1 229 ? 21.569 -2.015 0.615 1.00 98.25 229 SER A O 1
ATOM 1849 N N . GLY A 1 230 ? 19.517 -2.273 1.502 1.00 97.94 230 GLY A N 1
ATOM 1850 C CA . GLY A 1 230 ? 18.946 -2.976 0.350 1.00 97.94 230 GLY A CA 1
ATOM 1851 C C . GLY A 1 230 ? 18.847 -2.080 -0.884 1.00 97.94 230 GLY A C 1
ATOM 1852 O O . GLY A 1 230 ? 19.296 -2.470 -1.960 1.00 97.94 230 GLY A O 1
ATOM 1853 N N . LEU A 1 231 ? 18.354 -0.851 -0.702 1.00 97.81 231 LEU A N 1
ATOM 1854 C CA . LEU A 1 231 ? 18.259 0.155 -1.758 1.00 97.81 231 LEU A CA 1
ATOM 1855 C C . LEU A 1 231 ? 19.627 0.441 -2.382 1.00 97.81 231 LEU A C 1
ATOM 1857 O O . LEU A 1 231 ? 19.748 0.494 -3.598 1.00 97.81 231 LEU A O 1
ATOM 1861 N N . LYS A 1 232 ? 20.685 0.562 -1.572 1.00 97.75 232 LYS A N 1
ATOM 1862 C CA . LYS A 1 232 ? 22.042 0.769 -2.090 1.00 97.75 232 LYS A CA 1
ATOM 1863 C C . LYS A 1 232 ? 22.465 -0.333 -3.072 1.00 97.75 232 LYS A C 1
ATOM 1865 O O . LYS A 1 232 ? 23.000 -0.019 -4.130 1.00 97.75 232 LYS A O 1
ATOM 1870 N N . VAL A 1 233 ? 22.215 -1.600 -2.736 1.00 97.88 233 VAL A N 1
ATOM 1871 C CA . VAL A 1 233 ? 22.563 -2.742 -3.601 1.00 97.88 233 VAL A CA 1
ATOM 1872 C C . VAL A 1 233 ? 21.749 -2.720 -4.897 1.00 97.88 233 VAL A C 1
ATOM 1874 O O . VAL A 1 233 ? 22.298 -2.950 -5.973 1.00 97.88 233 VAL A O 1
ATOM 1877 N N . GLU A 1 234 ? 20.454 -2.412 -4.807 1.00 96.50 234 GLU A N 1
ATOM 1878 C CA . GLU A 1 234 ? 19.578 -2.291 -5.978 1.00 96.50 234 GLU A CA 1
ATOM 1879 C C . GLU A 1 234 ? 20.028 -1.154 -6.907 1.00 96.50 234 GLU A C 1
ATOM 1881 O O . GLU A 1 234 ? 20.154 -1.369 -8.111 1.00 96.50 234 GLU A O 1
ATOM 1886 N N . GLN A 1 235 ? 20.388 0.013 -6.365 1.00 97.25 235 GLN A N 1
ATOM 1887 C CA . GLN A 1 235 ? 20.885 1.141 -7.158 1.00 97.25 235 GLN A CA 1
ATOM 1888 C C . GLN A 1 235 ? 22.243 0.859 -7.821 1.00 97.25 235 GLN A C 1
ATOM 1890 O O . GLN A 1 235 ? 22.440 1.234 -8.977 1.00 97.25 235 GLN A O 1
ATOM 1895 N N . GLU A 1 236 ? 23.167 0.169 -7.140 1.00 96.94 236 GLU A N 1
ATOM 1896 C CA . GLU A 1 236 ? 24.442 -0.262 -7.736 1.00 96.94 236 GLU A CA 1
ATOM 1897 C C . GLU A 1 236 ? 24.211 -1.193 -8.941 1.00 96.94 236 GLU A C 1
ATOM 1899 O O . GLU A 1 236 ? 24.831 -1.014 -9.991 1.00 96.94 236 GLU A O 1
ATOM 1904 N N . ALA A 1 237 ? 23.279 -2.145 -8.832 1.00 96.50 237 ALA A N 1
ATOM 1905 C CA . ALA A 1 237 ? 22.921 -3.032 -9.940 1.00 96.50 237 ALA A CA 1
ATOM 1906 C C . ALA A 1 237 ? 22.214 -2.280 -11.081 1.00 96.50 237 ALA A C 1
ATOM 1908 O O . ALA A 1 237 ? 22.554 -2.460 -12.254 1.00 96.50 237 ALA A O 1
ATOM 1909 N N . LYS A 1 238 ? 21.270 -1.393 -10.745 1.00 95.94 238 LYS A N 1
ATOM 1910 C CA . LYS A 1 238 ? 20.501 -0.604 -11.714 1.00 95.94 238 LYS A CA 1
ATOM 1911 C C . LYS A 1 238 ? 21.392 0.287 -12.577 1.00 95.94 238 LYS A C 1
ATOM 1913 O O . LYS A 1 238 ? 21.162 0.384 -13.777 1.00 95.94 238 LYS A O 1
ATOM 1918 N N . GLN A 1 239 ? 22.439 0.882 -12.001 1.00 96.75 239 GLN A N 1
ATOM 1919 C CA . GLN A 1 239 ? 23.410 1.689 -12.751 1.00 96.75 239 GLN A CA 1
ATOM 1920 C C . GLN A 1 239 ? 24.134 0.881 -13.835 1.00 96.75 239 GLN A C 1
ATOM 1922 O O . GLN A 1 239 ? 24.355 1.394 -14.930 1.00 96.75 239 GLN A O 1
ATOM 1927 N N . VAL A 1 240 ? 24.468 -0.385 -13.564 1.00 97.31 240 VAL A N 1
ATOM 1928 C CA . VAL A 1 240 ? 25.109 -1.263 -14.557 1.00 97.31 240 VAL A CA 1
ATOM 1929 C C . VAL A 1 240 ? 24.149 -1.577 -15.704 1.00 97.31 240 VAL A C 1
ATOM 1931 O O . VAL A 1 240 ? 24.535 -1.468 -16.866 1.00 97.31 240 VAL A O 1
ATOM 1934 N N . VAL A 1 241 ? 22.897 -1.935 -15.397 1.00 97.38 241 VAL A N 1
ATOM 1935 C CA . VAL A 1 241 ? 21.877 -2.229 -16.421 1.00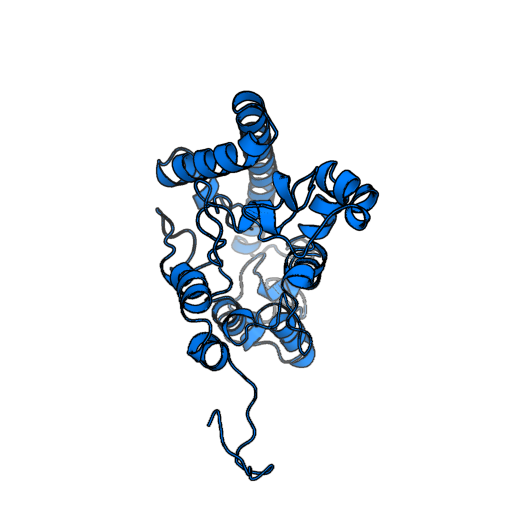 97.38 241 VAL A CA 1
ATOM 1936 C C . VAL A 1 241 ? 21.572 -0.988 -17.261 1.00 97.38 241 VAL A C 1
ATOM 1938 O O . VAL A 1 241 ? 21.516 -1.084 -18.486 1.00 97.38 241 VAL A O 1
ATOM 1941 N N . GLN A 1 242 ? 21.449 0.180 -16.624 1.00 97.62 242 GLN A N 1
ATOM 1942 C CA . GLN A 1 242 ? 21.240 1.453 -17.310 1.00 97.62 242 GLN A CA 1
ATOM 1943 C C . GLN A 1 242 ? 22.402 1.782 -18.255 1.00 97.62 242 GLN A C 1
ATOM 1945 O O . GLN A 1 242 ? 22.157 2.090 -19.413 1.00 97.62 242 GLN A O 1
ATOM 1950 N N . ALA A 1 243 ? 23.656 1.648 -17.811 1.00 97.94 243 ALA A N 1
ATOM 1951 C CA . ALA A 1 243 ? 24.817 1.906 -18.665 1.00 97.94 243 ALA A CA 1
ATOM 1952 C C . ALA A 1 243 ? 24.866 0.961 -19.879 1.00 97.94 243 ALA A C 1
ATOM 1954 O O . ALA A 1 243 ? 25.124 1.400 -20.996 1.00 97.94 243 ALA A O 1
ATOM 1955 N N . LEU A 1 244 ? 24.552 -0.328 -19.689 1.00 98.06 244 LEU A N 1
ATOM 1956 C CA . LEU A 1 244 ? 24.449 -1.279 -20.802 1.00 98.06 244 LEU A CA 1
ATOM 1957 C C . LEU A 1 244 ? 23.338 -0.897 -21.786 1.00 98.06 244 LEU A C 1
ATOM 1959 O O . LEU A 1 244 ? 23.523 -1.055 -22.992 1.00 98.06 244 LEU A O 1
ATOM 1963 N N . TYR A 1 245 ? 22.198 -0.418 -21.285 1.00 97.75 245 TYR A N 1
ATOM 1964 C CA . TYR A 1 245 ? 21.113 0.082 -22.123 1.00 97.75 245 TYR A CA 1
ATOM 1965 C C . TYR A 1 245 ? 21.542 1.330 -22.902 1.00 97.75 245 TYR A C 1
ATOM 1967 O O . TYR A 1 245 ? 21.354 1.380 -24.116 1.00 97.75 245 TYR A O 1
ATOM 1975 N N . ASP A 1 246 ? 22.156 2.309 -22.241 1.00 97.81 246 ASP A N 1
ATOM 1976 C CA . ASP A 1 246 ? 22.584 3.564 -22.866 1.00 97.81 246 ASP A CA 1
ATOM 1977 C C . ASP A 1 246 ? 23.636 3.322 -23.964 1.00 97.81 246 ASP A C 1
ATOM 1979 O O . ASP A 1 246 ? 23.570 3.929 -25.035 1.00 97.81 246 ASP A O 1
ATOM 1983 N N . ASP A 1 247 ? 24.544 2.364 -23.749 1.00 97.94 247 ASP A N 1
ATOM 1984 C CA . ASP A 1 247 ? 25.568 1.963 -24.722 1.00 97.94 247 ASP A CA 1
ATOM 1985 C C . ASP A 1 247 ? 25.035 1.034 -25.835 1.00 97.94 247 ASP A C 1
ATOM 1987 O O . ASP A 1 247 ? 25.765 0.678 -26.766 1.00 97.94 247 ASP A O 1
ATOM 1991 N N . GLY A 1 248 ? 23.768 0.608 -25.773 1.00 97.62 248 GLY A N 1
ATOM 1992 C CA . GLY A 1 248 ? 23.181 -0.298 -26.763 1.00 97.62 248 GLY A CA 1
ATOM 1993 C C . GLY A 1 248 ? 23.676 -1.748 -26.664 1.00 97.62 248 GLY A C 1
ATOM 1994 O O . GLY A 1 248 ? 23.613 -2.482 -27.655 1.00 97.62 248 GLY A O 1
ATOM 1995 N N . LEU A 1 249 ? 24.209 -2.145 -25.505 1.00 97.88 249 LEU A N 1
ATOM 1996 C CA . LEU A 1 249 ? 24.913 -3.408 -25.269 1.00 97.88 249 LEU A CA 1
ATOM 1997 C C . LEU A 1 249 ? 24.038 -4.509 -24.659 1.00 97.88 249 LEU A C 1
ATOM 1999 O O . LEU A 1 249 ? 24.519 -5.636 -24.495 1.00 97.88 249 LEU A O 1
ATOM 2003 N N . LEU A 1 250 ? 22.766 -4.241 -24.336 1.00 97.94 250 LEU A N 1
ATOM 2004 C CA . LEU A 1 250 ? 21.868 -5.310 -23.899 1.00 97.94 250 LEU A CA 1
ATOM 2005 C C . LEU A 1 250 ? 21.670 -6.336 -25.022 1.00 97.94 250 LEU A C 1
ATOM 2007 O O . LEU A 1 250 ? 21.638 -6.023 -26.217 1.00 97.94 250 LEU A O 1
ATOM 2011 N N . VAL A 1 251 ? 21.514 -7.602 -24.630 1.00 97.94 251 VAL A N 1
ATOM 2012 C CA . VAL A 1 251 ? 21.328 -8.703 -25.581 1.00 97.94 251 VAL A CA 1
ATOM 2013 C C . VAL A 1 251 ? 20.110 -8.420 -26.453 1.00 97.94 251 VAL A C 1
ATOM 2015 O O . VAL A 1 251 ? 18.999 -8.323 -25.949 1.00 97.94 251 VAL A O 1
ATOM 2018 N N . GLY A 1 252 ? 20.320 -8.317 -27.766 1.00 97.56 252 GLY A N 1
ATOM 2019 C CA . GLY A 1 252 ? 19.251 -8.087 -28.738 1.00 97.56 252 GLY A CA 1
ATOM 2020 C C . GLY A 1 252 ? 18.739 -6.647 -28.814 1.00 97.56 252 GLY A C 1
ATOM 2021 O O . GLY A 1 252 ? 17.813 -6.401 -29.579 1.00 97.56 252 GLY A O 1
ATOM 2022 N N . GLN A 1 253 ? 19.339 -5.685 -28.105 1.00 97.75 253 GLN A N 1
ATOM 2023 C CA . GLN A 1 253 ? 18.849 -4.302 -28.069 1.00 97.75 253 GLN A CA 1
ATOM 2024 C C . GLN A 1 253 ? 18.784 -3.645 -29.452 1.00 97.75 253 GLN A C 1
ATOM 2026 O O . GLN A 1 253 ? 17.790 -3.015 -29.792 1.00 97.75 253 GLN A O 1
ATOM 2031 N N . GLN A 1 254 ? 19.817 -3.849 -30.273 1.00 96.88 254 GLN A N 1
ATOM 2032 C CA . GLN A 1 254 ? 19.922 -3.259 -31.614 1.00 96.88 254 GLN A CA 1
ATOM 2033 C C . GLN A 1 254 ? 19.359 -4.154 -32.730 1.00 96.88 254 GLN A C 1
ATOM 2035 O O . GLN A 1 254 ? 19.311 -3.744 -33.887 1.00 96.88 254 GLN A O 1
ATOM 2040 N N . SER A 1 255 ? 18.977 -5.398 -32.422 1.00 97.50 255 SER A N 1
ATOM 2041 C CA . SER A 1 255 ? 18.639 -6.405 -33.443 1.00 97.50 255 SER A CA 1
ATOM 2042 C C . SER A 1 255 ? 17.278 -7.072 -33.262 1.00 97.50 255 SER A C 1
ATOM 2044 O O . SER A 1 255 ? 16.701 -7.537 -34.242 1.00 97.50 255 SER A O 1
ATOM 2046 N N . ASN A 1 256 ? 16.755 -7.141 -32.039 1.00 97.88 256 ASN A N 1
ATOM 2047 C CA . ASN A 1 256 ? 15.539 -7.874 -31.699 1.00 97.88 256 ASN A CA 1
ATOM 2048 C C . ASN A 1 256 ? 14.865 -7.312 -30.434 1.00 97.88 256 ASN A C 1
ATOM 2050 O O . ASN A 1 256 ? 14.471 -8.067 -29.547 1.00 97.88 256 ASN A O 1
ATOM 2054 N N . ARG A 1 257 ? 14.715 -5.987 -30.343 1.00 97.62 257 ARG A N 1
ATOM 2055 C CA . ARG A 1 257 ? 14.010 -5.315 -29.242 1.00 97.62 257 ARG A CA 1
ATOM 2056 C C . ARG A 1 257 ? 12.767 -4.581 -29.761 1.00 97.62 257 ARG A C 1
ATOM 2058 O O . ARG A 1 257 ? 12.856 -3.422 -30.157 1.00 97.62 257 ARG A O 1
ATOM 2065 N N . PRO A 1 258 ? 11.608 -5.256 -29.836 1.00 97.56 258 PRO A N 1
ATOM 2066 C CA . PRO A 1 258 ? 10.363 -4.627 -30.254 1.00 97.56 258 PRO A CA 1
ATOM 2067 C C . PRO A 1 258 ? 9.891 -3.579 -29.239 1.00 97.56 258 PRO A C 1
ATOM 2069 O O . PRO A 1 258 ? 10.075 -3.746 -28.032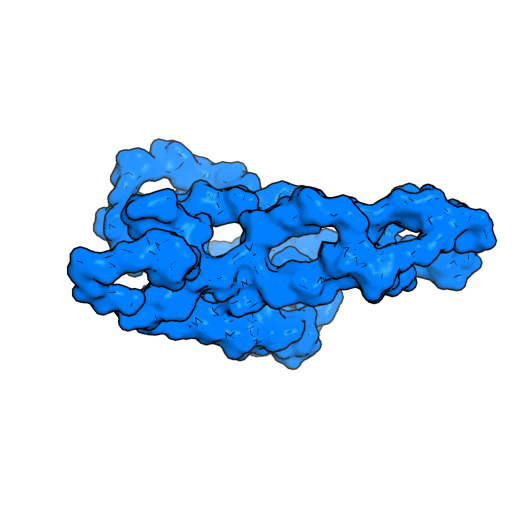 1.00 97.56 258 PRO A O 1
ATOM 2072 N N . THR A 1 259 ? 9.221 -2.540 -29.736 1.00 97.06 259 THR A N 1
ATOM 2073 C CA . THR A 1 259 ? 8.544 -1.533 -28.908 1.00 97.06 259 THR A CA 1
ATOM 2074 C C . THR A 1 259 ? 7.409 -2.178 -28.098 1.00 97.06 259 THR A C 1
ATOM 2076 O O . THR A 1 259 ? 6.682 -3.012 -28.660 1.00 97.06 259 THR A O 1
ATOM 2079 N N . PRO A 1 260 ? 7.231 -1.814 -26.814 1.00 97.56 260 PRO A N 1
ATOM 2080 C CA . PRO A 1 260 ? 6.087 -2.258 -26.024 1.00 97.56 260 PRO A CA 1
ATOM 2081 C C . PRO A 1 260 ? 4.756 -1.730 -26.585 1.00 97.56 260 PRO A C 1
ATOM 2083 O O . PRO A 1 260 ? 4.738 -0.804 -27.403 1.00 97.56 260 PRO A O 1
ATOM 2086 N N . PRO A 1 261 ? 3.616 -2.319 -26.185 1.00 97.56 261 PRO A N 1
ATOM 2087 C CA . PRO A 1 261 ? 2.315 -1.823 -26.606 1.00 97.56 261 PRO A CA 1
ATOM 2088 C C . PRO A 1 261 ? 2.058 -0.417 -26.047 1.00 97.56 261 PRO A C 1
ATOM 2090 O O . PRO A 1 261 ? 2.232 -0.166 -24.855 1.00 97.56 261 PRO A O 1
ATOM 2093 N N . ALA A 1 262 ? 1.591 0.494 -26.904 1.00 96.75 262 ALA A N 1
ATOM 2094 C CA . ALA A 1 262 ? 1.195 1.833 -26.478 1.00 96.75 262 ALA A CA 1
ATOM 2095 C C . ALA A 1 262 ? 0.076 1.758 -25.413 1.00 96.75 262 ALA A C 1
ATOM 2097 O O . ALA A 1 262 ? -0.829 0.934 -25.559 1.00 96.75 262 ALA A O 1
ATOM 2098 N N . PRO A 1 263 ? 0.092 2.616 -24.376 1.00 96.56 263 PRO A N 1
ATOM 2099 C CA . PRO A 1 263 ? 0.946 3.796 -24.221 1.00 96.56 263 PRO A CA 1
ATOM 2100 C C . PRO A 1 263 ? 2.266 3.553 -23.464 1.00 96.56 263 PRO A C 1
ATOM 2102 O O . PRO A 1 263 ? 2.899 4.525 -23.067 1.00 96.56 263 PRO A O 1
ATOM 2105 N N . ALA A 1 264 ? 2.685 2.306 -23.220 1.00 97.25 264 ALA A N 1
ATOM 2106 C CA . ALA A 1 264 ? 3.960 2.056 -22.549 1.00 97.25 264 ALA A CA 1
ATOM 2107 C C . ALA A 1 264 ? 5.144 2.522 -23.413 1.00 97.25 264 ALA A C 1
ATOM 2109 O O . ALA A 1 264 ? 5.151 2.336 -24.631 1.00 97.25 264 ALA A O 1
ATOM 2110 N N . GLU A 1 265 ? 6.145 3.114 -22.765 1.00 95.88 265 GLU A N 1
ATOM 2111 C CA . GLU A 1 265 ? 7.393 3.554 -23.391 1.00 95.88 265 GLU A CA 1
ATOM 2112 C C . GLU A 1 265 ? 8.525 2.583 -23.042 1.00 95.88 265 GLU A C 1
ATOM 2114 O O . GLU A 1 265 ? 8.555 2.009 -21.951 1.00 95.88 265 GLU A O 1
ATOM 2119 N N . ASP A 1 266 ? 9.443 2.373 -23.987 1.00 95.06 266 ASP A N 1
ATOM 2120 C CA . ASP A 1 266 ? 10.584 1.480 -23.785 1.00 95.06 266 ASP A CA 1
ATOM 2121 C C . ASP A 1 266 ? 11.619 2.121 -22.850 1.00 95.06 266 ASP A C 1
ATOM 2123 O O . ASP A 1 266 ? 12.042 3.257 -23.063 1.00 95.06 266 ASP A O 1
ATOM 2127 N N . ALA A 1 267 ? 12.031 1.380 -21.824 1.00 94.56 267 ALA A N 1
ATOM 2128 C CA . ALA A 1 267 ? 13.012 1.804 -20.832 1.00 94.56 267 ALA A CA 1
ATOM 2129 C C . ALA A 1 267 ? 13.651 0.574 -20.163 1.00 94.56 267 ALA A C 1
ATOM 2131 O O . ALA A 1 267 ? 12.971 -0.450 -20.029 1.00 94.56 267 ALA A O 1
ATOM 2132 N N . PRO A 1 268 ? 14.915 0.663 -19.706 1.00 95.25 268 PRO A N 1
ATOM 2133 C CA . PRO A 1 268 ? 15.564 -0.426 -18.993 1.00 95.25 268 PRO A CA 1
ATOM 2134 C C . PRO A 1 268 ? 14.924 -0.675 -17.630 1.00 95.25 268 PRO A C 1
ATOM 2136 O O . PRO A 1 268 ? 14.795 0.245 -16.820 1.00 95.25 268 PRO A O 1
ATOM 2139 N N . GLY A 1 269 ? 14.526 -1.922 -17.374 1.00 93.06 269 GLY A N 1
ATOM 2140 C CA . GLY A 1 269 ? 13.861 -2.319 -16.131 1.00 93.06 269 GLY A CA 1
ATOM 2141 C C . GLY A 1 269 ? 12.501 -1.637 -15.943 1.00 93.06 269 GLY A C 1
ATOM 2142 O O . GLY A 1 269 ? 12.078 -1.378 -14.814 1.00 93.06 269 GLY A O 1
ATOM 2143 N N . GLY A 1 270 ? 11.837 -1.261 -17.040 1.00 94.00 270 GLY A N 1
ATOM 2144 C CA . GLY A 1 270 ? 10.524 -0.628 -17.000 1.00 94.00 270 GLY A CA 1
ATOM 2145 C C . GLY A 1 270 ? 9.454 -1.593 -16.486 1.00 94.00 270 GLY A C 1
ATOM 2146 O O . GLY A 1 270 ? 9.437 -2.764 -16.850 1.00 94.00 270 GLY A O 1
ATOM 2147 N N . PHE A 1 271 ? 8.491 -1.100 -15.699 1.00 95.81 271 PHE A N 1
ATOM 2148 C CA . PHE A 1 271 ? 7.434 -1.937 -15.102 1.00 95.81 271 PHE A CA 1
ATOM 2149 C C . PHE A 1 271 ? 6.665 -2.795 -16.127 1.00 95.81 271 PHE A C 1
ATOM 2151 O O . PHE A 1 271 ? 6.237 -3.905 -15.814 1.00 95.81 271 PHE A O 1
ATOM 2158 N N . PHE A 1 272 ? 6.527 -2.322 -17.373 1.00 96.88 272 PHE A N 1
ATOM 2159 C CA . PHE A 1 272 ? 5.860 -3.071 -18.443 1.00 96.88 272 PHE A CA 1
ATOM 2160 C C . PHE A 1 272 ? 6.488 -4.446 -18.712 1.00 96.88 272 PHE A C 1
ATOM 2162 O O . PHE A 1 272 ? 5.784 -5.370 -19.115 1.00 96.88 272 PHE A O 1
ATOM 2169 N N . GLN A 1 273 ? 7.789 -4.592 -18.461 1.00 96.94 273 GLN A N 1
ATOM 2170 C CA . GLN A 1 273 ? 8.568 -5.794 -18.756 1.00 96.94 273 GLN A CA 1
ATOM 2171 C C . GLN A 1 273 ? 8.205 -6.978 -17.858 1.00 96.94 273 GLN A C 1
ATOM 2173 O O . GLN A 1 273 ? 8.468 -8.125 -18.212 1.00 96.94 273 GLN A O 1
ATOM 2178 N N . LEU A 1 274 ? 7.540 -6.718 -16.728 1.00 96.75 274 LEU A N 1
ATOM 2179 C CA . LEU A 1 274 ? 7.007 -7.756 -15.845 1.00 96.75 274 LEU A CA 1
ATOM 2180 C C . LEU A 1 274 ? 5.751 -8.430 -16.419 1.00 96.75 274 LEU A C 1
ATOM 2182 O O . LEU A 1 274 ? 5.455 -9.572 -16.075 1.00 96.75 274 LEU A O 1
ATOM 2186 N N . PHE A 1 275 ? 5.016 -7.737 -17.293 1.00 97.44 275 PHE A N 1
ATOM 2187 C CA . PHE A 1 275 ? 3.710 -8.177 -17.803 1.00 97.44 275 PHE A CA 1
ATOM 2188 C C . PHE A 1 275 ? 3.683 -8.371 -19.318 1.00 97.44 275 PHE A C 1
ATOM 2190 O O . PHE A 1 275 ? 2.722 -8.919 -19.856 1.00 97.44 275 PHE A O 1
ATOM 2197 N N . TRP A 1 276 ? 4.733 -7.947 -20.017 1.00 97.69 276 TRP A N 1
ATOM 2198 C CA . TRP A 1 276 ? 4.868 -8.110 -21.451 1.00 97.69 276 TRP A CA 1
ATOM 2199 C C . TRP A 1 276 ? 6.317 -8.383 -21.826 1.00 97.69 276 TRP A C 1
ATOM 2201 O O . TRP A 1 276 ? 7.226 -7.670 -21.407 1.00 97.69 276 TRP A O 1
ATOM 2211 N N . ALA A 1 277 ? 6.515 -9.400 -22.662 1.00 96.94 277 ALA A N 1
ATOM 2212 C CA . ALA A 1 277 ? 7.816 -9.737 -23.208 1.00 96.94 277 ALA A CA 1
ATOM 2213 C C . ALA A 1 277 ? 7.692 -10.175 -24.670 1.00 96.94 277 ALA A C 1
ATOM 2215 O O . ALA A 1 277 ? 6.866 -11.027 -25.014 1.00 96.94 277 ALA A O 1
ATOM 2216 N N . LYS A 1 278 ? 8.534 -9.624 -25.547 1.00 97.75 278 LYS A N 1
ATOM 2217 C CA . LYS A 1 278 ? 8.618 -10.034 -26.955 1.00 97.75 278 LYS A CA 1
ATOM 2218 C C . LYS A 1 278 ? 10.036 -9.855 -27.479 1.00 97.75 278 LYS A C 1
ATOM 2220 O O . LYS A 1 278 ? 10.642 -8.805 -27.303 1.00 97.75 278 LYS A O 1
ATOM 2225 N N . GLY A 1 279 ? 10.553 -10.860 -28.184 1.00 97.62 279 GLY A N 1
ATOM 2226 C CA . GLY A 1 279 ? 11.941 -10.836 -28.651 1.00 97.62 279 GLY A CA 1
ATOM 2227 C C . GLY A 1 279 ? 12.904 -10.754 -27.465 1.00 97.62 279 GLY A C 1
ATOM 2228 O O . GLY A 1 279 ? 12.868 -11.615 -26.592 1.00 97.62 279 GLY A O 1
ATOM 2229 N N . ASN A 1 280 ? 13.740 -9.719 -27.440 1.00 97.81 280 ASN A N 1
ATOM 2230 C CA . ASN A 1 280 ? 14.650 -9.381 -26.347 1.00 97.81 280 ASN A CA 1
ATOM 2231 C C . ASN A 1 280 ? 14.239 -8.091 -25.605 1.00 97.81 280 ASN A C 1
ATOM 2233 O O . ASN A 1 280 ? 15.099 -7.346 -25.135 1.00 97.81 280 ASN A O 1
ATOM 2237 N N . ASN A 1 281 ? 12.936 -7.806 -25.527 1.00 97.62 281 ASN A N 1
ATOM 2238 C CA . ASN A 1 281 ? 12.379 -6.809 -24.614 1.00 97.62 281 ASN A CA 1
ATOM 2239 C C . ASN A 1 281 ? 11.473 -7.515 -23.586 1.00 97.62 281 ASN A C 1
ATOM 2241 O O . ASN A 1 281 ? 10.405 -7.981 -23.998 1.00 97.62 281 ASN A O 1
ATOM 2245 N N . PRO A 1 282 ? 11.876 -7.639 -22.307 1.00 97.75 282 PRO A N 1
ATOM 2246 C CA . PRO A 1 282 ? 13.201 -7.312 -21.762 1.00 97.75 282 PRO A CA 1
ATOM 2247 C C . PRO A 1 282 ? 14.304 -8.296 -22.199 1.00 97.75 282 PRO A C 1
ATOM 2249 O O . PRO A 1 282 ? 14.043 -9.407 -22.676 1.00 97.75 282 PRO A O 1
ATOM 2252 N N . SER A 1 283 ? 15.563 -7.894 -22.021 1.00 96.56 283 SER A N 1
ATOM 2253 C CA . SER A 1 283 ? 16.704 -8.818 -22.006 1.00 96.56 283 SER A CA 1
ATOM 2254 C C . SER A 1 283 ? 16.783 -9.546 -20.652 1.00 96.56 283 SER A C 1
ATOM 2256 O O . SER A 1 283 ? 16.116 -9.168 -19.711 1.00 96.56 283 SER A O 1
ATOM 2258 N N . ARG A 1 284 ? 17.585 -10.610 -20.502 1.00 94.81 284 ARG A N 1
ATOM 2259 C CA . ARG A 1 284 ? 17.594 -11.391 -19.240 1.00 94.81 284 ARG A CA 1
ATOM 2260 C C . ARG A 1 284 ? 18.189 -10.652 -18.030 1.00 94.81 284 ARG A C 1
ATOM 2262 O O . ARG A 1 284 ? 17.899 -11.024 -16.899 1.00 94.81 284 ARG A O 1
ATOM 2269 N N . VAL A 1 285 ? 19.129 -9.739 -18.270 1.00 94.25 285 VAL A N 1
ATOM 2270 C CA . VAL A 1 285 ? 19.795 -8.969 -17.200 1.00 94.25 285 VAL A CA 1
ATOM 2271 C C . VAL A 1 285 ? 18.953 -7.772 -16.752 1.00 94.25 285 VAL A C 1
ATOM 2273 O O . VAL A 1 285 ? 19.222 -7.190 -15.708 1.00 94.25 285 VAL A O 1
ATOM 2276 N N . GLU A 1 286 ? 17.974 -7.421 -17.578 1.00 90.75 286 GLU A N 1
ATOM 2277 C CA . GLU A 1 286 ? 16.986 -6.372 -17.383 1.00 90.75 286 GLU A CA 1
ATOM 2278 C C . GLU A 1 286 ? 15.758 -6.951 -16.674 1.00 90.75 286 GLU A C 1
ATOM 2280 O O . GLU A 1 286 ? 15.268 -6.272 -15.749 1.00 90.75 286 GLU A O 1
#

pLDDT: mean 96.81, std 4.76, range [54.66, 98.81]

Secondary structure (DSSP, 8-state):
-TT-SS--TTTS-----HHHHHTT-HHHHHHHHGGGG---TT-SS-TT-SSTTSHHHHHHT-HHHHH-S-HHHHHHHHTTS-TTT-STTTS-TTT--HHHHTSTHHHHTTS-TTT--HHHHHHHSHHHHHHHHHGGGS-TTS-GGGTTTTS--SS--HHHHHSEETTEE-S---TT-SS-SS--HHHHTTTTSHHHHHHHHHHHHHHTTTS-HHHHHHHHHHHHHHHHHHHHHHHHHHHHHHHHHHTT-STTTTTS-PPPSTT----TT-GGGGT--BTTBS-TT-